Protein AF-A0A842R0Y6-F1 (afdb_monomer)

pLDDT: mean 79.97, std 13.47, range [32.25, 96.25]

Structure (mmCIF, N/CA/C/O backbone):
data_AF-A0A842R0Y6-F1
#
_entry.id   AF-A0A842R0Y6-F1
#
loop_
_atom_site.group_PDB
_atom_site.id
_atom_site.type_symbol
_atom_site.label_atom_id
_atom_site.label_alt_id
_atom_site.label_comp_id
_atom_site.label_asym_id
_atom_site.label_entity_id
_atom_site.label_seq_id
_atom_site.pdbx_PDB_ins_code
_atom_site.Cartn_x
_atom_site.Cartn_y
_atom_site.Cartn_z
_atom_site.occupancy
_atom_site.B_iso_or_equiv
_atom_site.auth_seq_id
_atom_site.auth_comp_id
_atom_site.auth_asym_id
_atom_site.auth_atom_id
_atom_site.pdbx_PDB_model_num
ATOM 1 N N . MET A 1 1 ? -27.632 -15.879 23.237 1.00 36.50 1 MET A N 1
ATOM 2 C CA . MET A 1 1 ? -26.514 -14.982 22.871 1.00 36.50 1 MET A CA 1
ATOM 3 C C . MET A 1 1 ? -26.097 -15.348 21.460 1.00 36.50 1 MET A C 1
ATOM 5 O O . MET A 1 1 ? -25.619 -16.455 21.274 1.00 36.50 1 MET A O 1
ATOM 9 N N . LYS A 1 2 ? -26.410 -14.515 20.459 1.00 32.25 2 LYS A N 1
ATOM 10 C CA . LYS A 1 2 ? -26.008 -14.770 19.069 1.00 32.25 2 LYS A CA 1
ATOM 11 C C . LYS A 1 2 ? -24.553 -14.351 18.922 1.00 32.25 2 LYS A C 1
ATOM 13 O O . LYS A 1 2 ? -24.254 -13.166 18.970 1.00 32.25 2 LYS A O 1
ATOM 18 N N . GLU A 1 3 ? -23.686 -15.336 18.777 1.00 37.00 3 GLU A N 1
ATOM 19 C CA . GLU A 1 3 ? -22.309 -15.166 18.342 1.00 37.00 3 GLU A CA 1
ATOM 20 C C . GLU A 1 3 ? -22.351 -14.801 16.849 1.00 37.00 3 GLU A C 1
ATOM 22 O O . GLU A 1 3 ? -22.400 -15.655 15.963 1.00 37.00 3 GLU A O 1
ATOM 27 N N . THR A 1 4 ? -22.481 -13.509 16.543 1.00 41.38 4 THR A N 1
ATOM 28 C CA . THR A 1 4 ? -22.219 -13.013 15.192 1.00 41.38 4 THR A CA 1
ATOM 29 C C . THR A 1 4 ? -20.723 -13.146 14.965 1.00 41.38 4 THR A C 1
ATOM 31 O O . THR A 1 4 ? -19.943 -12.326 15.426 1.00 41.38 4 THR A O 1
ATOM 34 N N . GLN A 1 5 ? -20.319 -14.221 14.284 1.00 43.19 5 GLN A N 1
ATOM 35 C CA . GLN A 1 5 ? -19.049 -14.255 13.567 1.00 43.19 5 GLN A CA 1
ATOM 36 C C . GLN A 1 5 ? -19.002 -13.022 12.660 1.00 43.19 5 GLN A C 1
ATOM 38 O O . GLN A 1 5 ? -19.628 -13.015 11.592 1.00 43.19 5 GLN A O 1
ATOM 43 N N . ASP A 1 6 ? -18.290 -11.985 13.090 1.00 52.53 6 ASP A N 1
ATOM 44 C CA . ASP A 1 6 ? -18.027 -10.801 12.284 1.00 52.53 6 ASP A CA 1
ATOM 45 C C . ASP A 1 6 ? -17.101 -11.204 11.141 1.00 52.53 6 ASP A C 1
ATOM 47 O O . ASP A 1 6 ? -15.875 -11.233 11.235 1.00 52.53 6 ASP A O 1
ATOM 51 N N . LYS A 1 7 ? -17.717 -11.616 10.034 1.00 57.31 7 LYS A N 1
ATOM 52 C CA . LYS A 1 7 ? -16.998 -11.889 8.799 1.00 57.31 7 LYS A CA 1
ATOM 53 C C . LYS A 1 7 ? -16.405 -10.580 8.301 1.00 57.31 7 LYS A C 1
ATOM 55 O O . LYS A 1 7 ? -17.146 -9.679 7.923 1.00 57.31 7 LYS A O 1
ATOM 60 N N . VAL A 1 8 ? -15.081 -10.555 8.169 1.00 63.25 8 VAL A N 1
ATOM 61 C CA . VAL A 1 8 ? -14.302 -9.494 7.503 1.00 63.25 8 VAL A CA 1
ATOM 62 C C . VAL A 1 8 ? -14.930 -9.076 6.161 1.00 63.25 8 VAL A C 1
ATOM 64 O O . VAL A 1 8 ? -14.945 -7.900 5.800 1.00 63.25 8 VAL A O 1
ATOM 67 N N . PHE A 1 9 ? -15.512 -10.038 5.436 1.00 69.50 9 PHE A N 1
ATOM 68 C CA . PHE A 1 9 ? -16.251 -9.811 4.198 1.00 69.50 9 PHE A CA 1
ATOM 69 C C . PHE A 1 9 ? -17.766 -9.794 4.425 1.00 69.50 9 PHE A C 1
ATOM 71 O O . PHE A 1 9 ? -18.446 -10.818 4.318 1.00 69.50 9 PHE A O 1
ATOM 78 N N . HIS A 1 10 ? -18.303 -8.601 4.662 1.00 76.88 10 HIS A N 1
ATOM 79 C CA . HIS A 1 10 ? -19.721 -8.288 4.498 1.00 76.88 10 HIS A CA 1
ATOM 80 C C . HIS A 1 10 ? -19.910 -7.209 3.424 1.00 76.88 10 HIS A C 1
ATOM 82 O O . HIS A 1 10 ? -18.960 -6.540 3.013 1.00 76.88 10 HIS A O 1
ATOM 88 N N . SER A 1 11 ? -21.147 -7.023 2.956 1.00 75.25 11 SER A N 1
ATOM 89 C CA . SER A 1 11 ? -21.471 -6.123 1.837 1.00 75.25 11 SER A CA 1
ATOM 90 C C . SER A 1 11 ? -20.919 -4.705 2.020 1.00 75.25 11 SER A C 1
ATOM 92 O O . SER A 1 11 ? -20.346 -4.152 1.085 1.00 75.25 11 SER A O 1
ATOM 94 N N . LYS A 1 12 ? -21.016 -4.144 3.233 1.00 81.50 12 LYS A N 1
ATOM 95 C CA . LYS A 1 12 ? -20.458 -2.818 3.543 1.00 81.50 12 LYS A CA 1
ATOM 96 C C . LYS A 1 12 ? -18.925 -2.749 3.423 1.00 81.50 12 LYS A C 1
ATOM 98 O O . LYS A 1 12 ? -18.438 -1.800 2.820 1.00 81.50 12 LYS A O 1
ATOM 103 N N . SER A 1 13 ? -18.172 -3.747 3.901 1.00 83.38 13 SER A N 1
ATOM 104 C CA . SER A 1 13 ? -16.706 -3.797 3.747 1.00 83.38 13 SER A CA 1
ATOM 105 C C . SER A 1 13 ? -16.294 -3.903 2.286 1.00 83.38 13 SER A C 1
ATOM 107 O O . SER A 1 13 ? -15.365 -3.228 1.855 1.00 83.38 13 SER A O 1
ATOM 109 N N . ILE A 1 14 ? -17.018 -4.703 1.498 1.00 82.81 14 ILE A N 1
ATOM 110 C CA . ILE A 1 14 ? -16.773 -4.826 0.055 1.00 82.81 14 ILE A CA 1
ATOM 111 C C . ILE A 1 14 ? -17.026 -3.484 -0.641 1.00 82.81 14 ILE A C 1
ATOM 113 O O . ILE A 1 14 ? -16.190 -3.031 -1.420 1.00 82.81 14 ILE A O 1
ATOM 117 N N . ALA A 1 15 ? -18.146 -2.824 -0.330 1.00 81.88 15 ALA A N 1
ATOM 118 C CA . ALA A 1 15 ? -18.460 -1.504 -0.867 1.00 81.88 15 ALA A CA 1
ATOM 119 C C . ALA A 1 15 ? -17.401 -0.465 -0.469 1.00 81.88 15 ALA A C 1
ATOM 121 O O . ALA A 1 15 ? -16.962 0.318 -1.308 1.00 81.88 15 ALA A O 1
ATOM 122 N N . PHE A 1 16 ? -16.943 -0.489 0.783 1.00 87.44 16 PHE A N 1
ATOM 123 C CA . PHE A 1 16 ? -15.890 0.393 1.275 1.00 87.44 16 PHE A CA 1
ATOM 124 C C . PHE A 1 16 ? -14.568 0.198 0.523 1.00 87.44 16 PHE A C 1
ATOM 126 O O . PHE A 1 16 ? -14.018 1.169 0.002 1.00 87.44 16 PHE A O 1
ATOM 133 N N . VAL A 1 17 ? -14.102 -1.049 0.384 1.00 89.81 17 VAL A N 1
ATOM 134 C CA . VAL A 1 17 ? -12.907 -1.387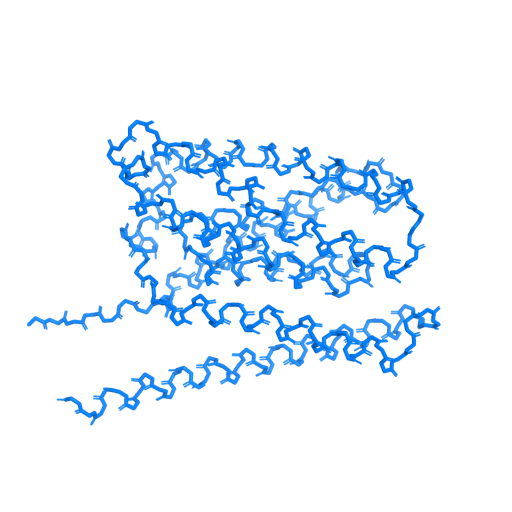 -0.408 1.00 89.81 17 VAL A CA 1
ATOM 135 C C . VAL A 1 17 ? -13.059 -0.900 -1.846 1.00 89.81 17 VAL A C 1
ATOM 137 O O . VAL A 1 17 ? -12.148 -0.262 -2.364 1.00 89.81 17 VAL A O 1
ATOM 140 N N . ALA A 1 18 ? -14.204 -1.155 -2.485 1.00 82.94 18 ALA A N 1
ATOM 141 C CA . ALA A 1 18 ? -14.447 -0.751 -3.867 1.00 82.94 18 ALA A CA 1
ATOM 142 C C . ALA A 1 18 ? -14.410 0.776 -4.042 1.00 82.94 18 ALA A C 1
ATOM 144 O O . ALA A 1 18 ? -13.749 1.270 -4.954 1.00 82.94 18 ALA A O 1
ATOM 145 N N . MET A 1 19 ? -15.064 1.530 -3.150 1.00 89.50 19 MET A N 1
ATOM 146 C CA . MET A 1 19 ? -15.054 2.996 -3.179 1.00 89.50 19 MET A CA 1
ATOM 147 C C . MET A 1 19 ? -13.643 3.554 -2.984 1.00 89.50 19 MET A C 1
ATOM 149 O O . MET A 1 19 ? -13.202 4.402 -3.757 1.00 89.50 19 MET A O 1
ATOM 153 N N . MET A 1 20 ? -12.910 3.067 -1.983 1.00 93.44 20 MET A N 1
ATOM 154 C CA . MET A 1 20 ? -11.559 3.558 -1.703 1.00 93.44 20 MET A CA 1
ATOM 155 C C . MET A 1 20 ? -10.556 3.147 -2.783 1.00 93.44 20 MET A C 1
ATOM 157 O O . MET A 1 20 ? -9.684 3.937 -3.143 1.00 93.44 20 MET A O 1
ATOM 161 N N . ALA A 1 21 ? -10.699 1.952 -3.360 1.00 89.19 21 ALA A N 1
ATOM 162 C CA . ALA A 1 21 ? -9.903 1.537 -4.507 1.00 89.19 21 ALA A CA 1
ATOM 163 C C . ALA A 1 21 ? -10.190 2.416 -5.732 1.00 89.19 21 ALA A C 1
ATOM 165 O O . ALA A 1 21 ? -9.253 2.847 -6.397 1.00 89.19 21 ALA A O 1
ATOM 166 N N . ALA A 1 22 ? -11.456 2.762 -5.995 1.00 84.00 22 ALA A N 1
ATOM 167 C CA . ALA A 1 22 ? -11.818 3.694 -7.063 1.00 84.00 22 ALA A CA 1
ATOM 168 C C . ALA A 1 22 ? -11.209 5.090 -6.847 1.00 84.00 22 ALA A C 1
ATOM 170 O O . ALA A 1 22 ? -10.721 5.697 -7.803 1.00 84.00 22 ALA A O 1
ATOM 171 N N . VAL A 1 23 ? -11.166 5.581 -5.603 1.00 90.62 23 VAL A N 1
ATOM 172 C CA . VAL A 1 23 ? -10.461 6.827 -5.248 1.00 90.62 23 VAL A CA 1
ATOM 173 C C . VAL A 1 23 ? -8.963 6.706 -5.532 1.00 90.62 23 VAL A C 1
ATOM 175 O O . VAL A 1 23 ? -8.409 7.570 -6.208 1.00 90.6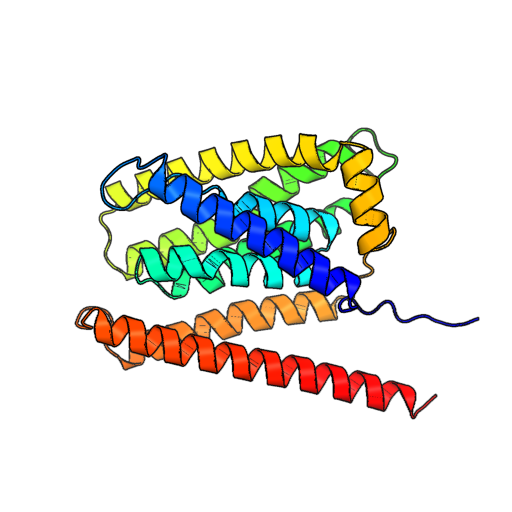2 23 VAL A O 1
ATOM 178 N N . GLY A 1 24 ? -8.310 5.629 -5.085 1.00 90.06 24 GLY A N 1
ATOM 179 C CA . GLY A 1 24 ? -6.882 5.396 -5.337 1.00 90.06 24 GLY A CA 1
ATOM 180 C C . GLY A 1 24 ? -6.550 5.306 -6.830 1.00 90.06 24 GLY A C 1
ATOM 181 O O . GLY A 1 24 ? -5.593 5.924 -7.291 1.00 90.06 24 GLY A O 1
ATOM 182 N N . LEU A 1 25 ? -7.382 4.613 -7.609 1.00 88.38 25 LEU A N 1
ATOM 183 C CA . LEU A 1 25 ? -7.252 4.536 -9.065 1.00 88.38 25 LEU A CA 1
ATOM 184 C C . LEU A 1 25 ? -7.433 5.909 -9.726 1.00 88.38 25 LEU A C 1
ATOM 186 O O . LEU A 1 25 ? -6.624 6.296 -10.565 1.00 88.38 25 LEU A O 1
ATOM 190 N N . SER A 1 26 ? -8.451 6.670 -9.321 1.00 86.25 26 SER A N 1
ATOM 191 C CA . SER A 1 26 ? -8.714 8.013 -9.858 1.00 86.25 26 SER A CA 1
ATOM 192 C C . SER A 1 26 ? -7.561 8.970 -9.564 1.00 86.25 26 SER A C 1
ATOM 194 O O . SER A 1 26 ? -7.128 9.708 -10.447 1.00 86.25 26 SER A O 1
ATOM 196 N N . LEU A 1 27 ? -7.018 8.916 -8.345 1.00 87.69 27 LEU A N 1
ATOM 197 C CA . LEU A 1 27 ? -5.843 9.688 -7.954 1.00 87.69 27 LEU A CA 1
ATOM 198 C C . LEU A 1 27 ? -4.594 9.262 -8.723 1.00 87.69 27 LEU A C 1
ATOM 200 O O . LEU A 1 27 ? -3.821 10.133 -9.100 1.00 87.69 27 LEU A O 1
ATOM 204 N N . SER A 1 28 ? -4.426 7.967 -9.008 1.00 86.31 28 SER A N 1
ATOM 205 C CA . SER A 1 28 ? -3.334 7.467 -9.852 1.00 86.31 28 SER A CA 1
ATOM 206 C C . SER A 1 28 ? -3.418 8.001 -11.282 1.00 86.31 28 SER A C 1
ATOM 208 O O . SER A 1 28 ? -2.401 8.389 -11.848 1.00 86.31 28 SER A O 1
ATOM 210 N N . LEU A 1 29 ? -4.614 8.029 -11.885 1.00 83.94 29 LEU A N 1
ATOM 211 C CA . LEU A 1 29 ? -4.799 8.600 -13.226 1.00 83.94 29 LEU A CA 1
ATOM 212 C C . LEU A 1 29 ? -4.524 10.097 -13.220 1.00 83.94 29 LEU A C 1
ATOM 214 O O . LEU A 1 29 ? -3.785 10.599 -14.065 1.00 83.94 29 LEU A O 1
ATOM 218 N N . PHE A 1 30 ? -5.108 10.800 -12.252 1.00 82.38 30 PHE A N 1
ATOM 219 C CA . PHE A 1 30 ? -4.941 12.237 -12.116 1.00 82.38 30 PHE A CA 1
ATOM 220 C C . PHE A 1 30 ? -3.470 12.608 -11.920 1.00 82.38 30 PHE A C 1
ATOM 222 O O . PHE A 1 30 ? -2.948 13.458 -12.636 1.00 82.38 30 PHE A O 1
ATOM 229 N N . SER A 1 31 ? -2.767 11.933 -11.010 1.00 83.81 31 SER A N 1
ATOM 230 C CA . SER A 1 31 ? -1.367 12.232 -10.720 1.00 83.81 31 SER A CA 1
ATOM 231 C C . SER A 1 31 ? -0.454 11.938 -11.910 1.00 83.81 31 SER A C 1
ATOM 233 O O . SER A 1 31 ? 0.451 12.726 -12.189 1.00 83.81 31 SER A O 1
ATOM 235 N N . THR A 1 32 ? -0.737 10.871 -12.666 1.00 80.25 32 THR A N 1
ATOM 236 C CA . THR A 1 32 ? -0.032 10.551 -13.914 1.00 80.25 32 THR A CA 1
ATOM 237 C C . THR A 1 32 ? -0.197 11.629 -14.980 1.00 80.25 32 THR A C 1
ATOM 239 O O . THR A 1 32 ? 0.780 11.964 -15.648 1.00 80.25 32 THR A O 1
ATOM 242 N N . VAL A 1 33 ? -1.395 12.194 -15.137 1.00 80.38 33 VAL A N 1
ATOM 243 C CA . VAL A 1 33 ? -1.660 13.223 -16.157 1.00 80.38 33 VAL A CA 1
ATOM 244 C C . VAL A 1 33 ? -1.148 14.599 -15.728 1.00 80.38 33 VAL A C 1
ATOM 246 O O . VAL A 1 33 ? -0.621 15.345 -16.550 1.00 80.38 33 VAL A O 1
ATOM 249 N N . THR A 1 34 ? -1.305 14.958 -14.455 1.00 81.00 34 THR A N 1
ATOM 250 C CA . THR A 1 34 ? -1.091 16.333 -13.979 1.00 81.00 34 THR A CA 1
ATOM 251 C C . THR A 1 34 ? 0.327 16.591 -13.474 1.00 81.00 34 THR A C 1
ATOM 253 O O . THR A 1 34 ? 0.813 17.713 -13.604 1.00 81.00 34 THR A O 1
ATOM 256 N N . PHE A 1 35 ? 1.011 15.581 -12.928 1.00 80.25 35 PHE A N 1
ATOM 257 C CA . PHE A 1 35 ? 2.325 15.751 -12.297 1.00 80.25 35 PHE A CA 1
ATOM 258 C C . PHE A 1 35 ? 3.380 14.764 -12.834 1.00 80.25 35 PHE A C 1
ATOM 260 O O . PHE A 1 35 ? 3.898 13.930 -12.078 1.00 80.25 35 PHE A O 1
ATOM 267 N N . PRO A 1 36 ? 3.732 14.834 -14.133 1.00 77.88 36 PRO A N 1
ATOM 268 C CA . PRO A 1 36 ? 4.878 14.104 -14.658 1.00 77.88 36 PRO A CA 1
ATOM 269 C C . PRO A 1 36 ? 6.181 14.720 -14.122 1.00 77.88 36 PRO A C 1
ATOM 271 O O . PRO A 1 36 ? 6.407 15.921 -14.241 1.00 77.88 36 PRO A O 1
ATOM 274 N N . ILE A 1 37 ? 7.050 13.896 -13.534 1.00 70.25 37 ILE A N 1
ATOM 275 C CA . ILE A 1 37 ? 8.342 14.325 -12.966 1.00 70.25 37 ILE A CA 1
ATOM 276 C C . ILE A 1 37 ? 9.504 14.013 -13.931 1.00 70.25 37 ILE A C 1
ATOM 278 O O . ILE A 1 37 ? 10.590 14.574 -13.809 1.00 70.25 37 ILE A O 1
ATOM 282 N N . GLY A 1 38 ? 9.292 13.152 -14.930 1.00 65.19 38 GLY A N 1
ATOM 283 C CA . GLY A 1 38 ? 10.298 12.804 -15.936 1.00 65.19 38 GLY A CA 1
ATOM 284 C C . GLY A 1 38 ? 9.945 11.529 -16.699 1.00 65.19 38 GLY A C 1
ATOM 285 O O . GLY A 1 38 ? 8.819 11.050 -16.598 1.00 65.19 38 GLY A O 1
ATOM 286 N N . ALA A 1 39 ? 10.907 10.995 -17.463 1.00 58.47 39 ALA A N 1
ATOM 287 C CA . ALA A 1 39 ? 10.783 9.850 -18.376 1.00 58.47 39 ALA A CA 1
ATOM 288 C C . ALA A 1 39 ? 10.059 8.629 -17.766 1.00 58.47 39 ALA A C 1
ATOM 290 O O . ALA A 1 39 ? 10.688 7.724 -17.225 1.00 58.47 39 ALA A O 1
ATOM 291 N N . GLY A 1 40 ? 8.726 8.609 -17.859 1.00 64.44 40 GLY A N 1
ATOM 292 C CA . GLY A 1 40 ? 7.898 7.545 -17.297 1.00 64.44 40 GLY A CA 1
ATOM 293 C C . GLY A 1 40 ? 7.856 7.521 -15.766 1.00 64.44 40 GLY A C 1
ATOM 294 O O . GLY A 1 40 ? 7.715 6.451 -15.195 1.00 64.44 40 GLY A O 1
ATOM 295 N N . VAL A 1 41 ? 7.990 8.662 -15.083 1.00 68.00 41 VAL A N 1
ATOM 296 C CA . VAL A 1 41 ? 7.823 8.744 -13.622 1.00 68.00 41 VAL A CA 1
ATOM 297 C C . VAL A 1 41 ? 6.859 9.879 -13.292 1.00 68.00 41 VAL A C 1
ATOM 299 O O . VAL A 1 41 ? 7.134 11.044 -13.580 1.00 68.00 41 VAL A O 1
ATOM 302 N N . SER A 1 42 ? 5.729 9.544 -12.673 1.00 77.81 42 SER A N 1
ATOM 303 C CA . SER A 1 42 ? 4.709 10.491 -12.209 1.00 77.81 42 SER A CA 1
ATOM 304 C C . SER A 1 42 ? 4.512 10.398 -10.706 1.00 77.81 42 SER A C 1
ATOM 306 O O . SER A 1 42 ? 4.828 9.365 -10.108 1.00 77.81 42 SER A O 1
ATOM 308 N N . VAL A 1 43 ? 3.994 11.467 -10.091 1.00 81.62 43 VAL A N 1
ATOM 309 C CA . VAL A 1 43 ? 3.611 11.430 -8.672 1.00 81.62 43 VAL A CA 1
ATOM 310 C C . VAL A 1 43 ? 2.666 10.248 -8.431 1.00 81.62 43 VAL A C 1
ATOM 312 O O . VAL A 1 43 ? 1.740 10.048 -9.213 1.00 81.62 43 VAL A O 1
ATOM 315 N N . ASP A 1 44 ? 2.881 9.460 -7.379 1.00 82.38 44 ASP A N 1
ATOM 316 C CA . ASP A 1 44 ? 2.030 8.313 -7.045 1.00 82.38 44 ASP A CA 1
ATOM 317 C C . ASP A 1 44 ? 1.129 8.618 -5.841 1.00 82.38 44 ASP A C 1
ATOM 319 O O . ASP A 1 44 ? 1.497 8.426 -4.684 1.00 82.38 44 ASP A O 1
ATOM 323 N N . LEU A 1 45 ? -0.088 9.091 -6.126 1.00 86.44 45 LEU A N 1
ATOM 324 C CA . LEU A 1 45 ? -1.119 9.341 -5.111 1.00 86.44 45 LEU A CA 1
ATOM 325 C C . LEU A 1 45 ? -2.028 8.128 -4.867 1.00 86.44 45 LEU A C 1
ATOM 327 O O . LEU A 1 45 ? -2.972 8.203 -4.078 1.00 86.44 45 LEU A O 1
ATOM 331 N N . SER A 1 46 ? -1.763 7.002 -5.532 1.00 88.19 46 SER A N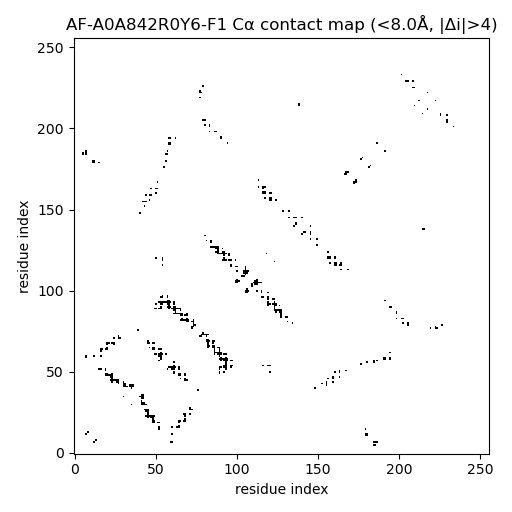 1
ATOM 332 C CA . SER A 1 46 ? -2.633 5.823 -5.503 1.00 88.19 46 SER A CA 1
ATOM 333 C C . SER A 1 46 ? -2.745 5.211 -4.100 1.00 88.19 46 SER A C 1
ATOM 335 O O . SER A 1 46 ? -3.789 4.678 -3.716 1.00 88.19 46 SER A O 1
ATOM 337 N N . HIS A 1 47 ? -1.702 5.383 -3.280 1.00 91.88 47 HIS A N 1
ATOM 338 C CA . HIS A 1 47 ? -1.634 4.877 -1.911 1.00 91.88 47 HIS A CA 1
ATOM 339 C C . HIS A 1 47 ? -2.627 5.532 -0.941 1.00 91.88 47 HIS A C 1
ATOM 341 O O . HIS A 1 47 ? -2.884 4.964 0.114 1.00 91.88 47 HIS A O 1
ATOM 347 N N . VAL A 1 48 ? -3.272 6.649 -1.291 1.00 92.44 48 VAL A N 1
ATOM 348 C CA . VAL A 1 48 ? -4.309 7.265 -0.440 1.00 92.44 48 VAL A CA 1
ATOM 349 C C . VAL A 1 48 ? -5.451 6.285 -0.143 1.00 92.44 48 VAL A C 1
ATOM 351 O O . VAL A 1 48 ? -5.773 6.044 1.020 1.00 92.44 48 VAL A O 1
ATOM 354 N N . GLY A 1 49 ? -6.024 5.661 -1.178 1.00 90.94 49 GLY A N 1
ATOM 355 C CA . GLY A 1 49 ? -7.110 4.687 -1.012 1.00 90.94 49 GLY A CA 1
ATOM 356 C C . GLY A 1 49 ? -6.659 3.439 -0.250 1.00 90.94 49 GLY A C 1
ATOM 357 O O . GLY A 1 49 ? -7.349 2.978 0.659 1.00 90.94 49 GLY A O 1
ATOM 358 N N . THR A 1 50 ? -5.456 2.946 -0.565 1.00 94.50 50 THR A N 1
ATOM 359 C CA . THR A 1 50 ? -4.798 1.849 0.162 1.00 94.50 50 THR A CA 1
ATOM 360 C C . THR A 1 50 ? -4.705 2.143 1.654 1.00 94.50 50 THR A C 1
ATOM 362 O O . THR A 1 50 ? -5.100 1.309 2.463 1.00 94.50 50 THR A O 1
ATOM 365 N N . TYR A 1 51 ? -4.191 3.315 2.030 1.00 94.88 51 TYR A N 1
ATOM 366 C CA . TYR A 1 51 ? -3.903 3.643 3.423 1.00 94.88 51 TYR A CA 1
ATOM 367 C C . TYR A 1 51 ? -5.183 3.794 4.231 1.00 94.88 51 TYR A C 1
ATOM 369 O O . TYR A 1 51 ? -5.244 3.270 5.338 1.00 94.88 51 TYR A O 1
ATOM 377 N N . ILE A 1 52 ? -6.218 4.434 3.677 1.00 92.94 52 ILE A N 1
ATOM 378 C CA . ILE A 1 52 ? -7.521 4.537 4.349 1.00 92.94 52 ILE A CA 1
ATOM 379 C C . ILE A 1 52 ? -8.037 3.139 4.687 1.00 92.94 52 ILE A C 1
ATOM 381 O O . ILE A 1 52 ? -8.374 2.875 5.839 1.00 92.94 52 ILE A O 1
ATOM 385 N N . VAL A 1 53 ? -8.046 2.225 3.714 1.00 93.19 53 VAL A N 1
ATOM 386 C CA . VAL A 1 53 ? -8.567 0.871 3.926 1.00 93.19 53 VAL A CA 1
ATOM 387 C C . VAL A 1 53 ? -7.671 0.054 4.848 1.00 93.19 53 VAL A C 1
ATOM 389 O O . VAL A 1 53 ? -8.177 -0.614 5.740 1.00 93.19 53 VAL A O 1
ATOM 392 N N . ALA A 1 54 ? -6.355 0.101 4.671 1.00 94.19 54 ALA A N 1
ATOM 393 C CA . ALA A 1 54 ? -5.427 -0.686 5.472 1.00 94.19 54 ALA A CA 1
ATOM 394 C C . ALA A 1 54 ? -5.424 -0.239 6.942 1.00 94.19 54 ALA A C 1
ATOM 396 O O . ALA A 1 54 ? -5.519 -1.078 7.833 1.00 94.19 54 ALA A O 1
ATOM 397 N N . LEU A 1 55 ? -5.374 1.072 7.205 1.00 93.06 55 LEU A N 1
ATOM 398 C CA . LEU A 1 55 ? -5.317 1.632 8.562 1.00 93.06 55 LEU A CA 1
ATOM 399 C C . LEU A 1 55 ? -6.624 1.457 9.349 1.00 93.06 55 LEU A C 1
ATOM 401 O O . LEU A 1 55 ? -6.591 1.500 10.577 1.00 93.06 55 LEU A O 1
ATOM 405 N N . THR A 1 56 ? -7.760 1.291 8.664 1.00 89.62 56 THR A N 1
ATOM 406 C CA . THR A 1 56 ? -9.084 1.192 9.309 1.00 89.62 56 THR A CA 1
ATOM 407 C C . THR A 1 56 ? -9.701 -0.201 9.234 1.00 89.62 56 THR A C 1
ATOM 409 O O . THR A 1 56 ? -10.360 -0.634 10.173 1.00 89.62 56 THR A O 1
ATOM 412 N N . GLY A 1 57 ? -9.463 -0.919 8.140 1.00 86.00 57 GLY A N 1
ATOM 413 C CA . GLY A 1 57 ? -10.013 -2.240 7.849 1.00 86.00 57 GLY A CA 1
ATOM 414 C C . GLY A 1 57 ? -9.026 -3.399 8.013 1.00 86.00 57 GLY A C 1
ATOM 415 O O . GLY A 1 57 ? -9.411 -4.559 7.864 1.00 86.00 57 GLY A O 1
ATOM 416 N N . GLY A 1 58 ? -7.755 -3.107 8.303 1.00 89.31 58 GLY A N 1
ATOM 417 C CA . GLY A 1 58 ? -6.711 -4.103 8.526 1.00 89.31 58 GLY A CA 1
ATOM 418 C C . GLY A 1 58 ? -6.146 -4.739 7.242 1.00 89.31 58 GLY A C 1
ATOM 419 O O . GLY A 1 58 ? -6.477 -4.335 6.125 1.00 89.31 58 GLY A O 1
ATOM 420 N N . PRO A 1 59 ? -5.256 -5.741 7.372 1.00 89.94 59 PRO A N 1
ATOM 421 C CA . PRO A 1 59 ? -4.469 -6.308 6.272 1.00 89.94 59 PRO A CA 1
ATOM 422 C C . PRO A 1 59 ? -5.276 -6.963 5.156 1.00 89.94 59 PRO A C 1
ATOM 424 O O . PRO A 1 59 ? -4.844 -6.892 4.014 1.00 89.94 59 PRO A O 1
ATOM 427 N N . ILE A 1 60 ? -6.409 -7.615 5.443 1.00 87.81 60 ILE A N 1
ATOM 428 C CA . ILE A 1 60 ? -7.205 -8.282 4.397 1.00 87.81 60 ILE A CA 1
ATOM 429 C C . ILE A 1 60 ? -7.869 -7.252 3.490 1.00 87.81 60 ILE A C 1
ATOM 431 O O . ILE A 1 60 ? -7.762 -7.332 2.269 1.00 87.81 60 ILE A O 1
ATOM 435 N N . LEU A 1 61 ? -8.541 -6.262 4.079 1.00 89.25 61 LEU A N 1
ATOM 436 C CA . LEU A 1 61 ? -9.170 -5.206 3.294 1.00 89.25 61 LEU A CA 1
ATOM 437 C C . LEU A 1 61 ? -8.093 -4.357 2.601 1.00 89.25 61 LEU A C 1
ATOM 439 O O . LEU A 1 61 ? -8.249 -4.020 1.427 1.00 89.25 61 LEU A O 1
ATOM 443 N N . GLY A 1 62 ? -6.969 -4.104 3.283 1.00 92.06 62 GLY A N 1
ATOM 444 C CA . GLY A 1 62 ? -5.782 -3.467 2.713 1.00 92.06 62 GLY A CA 1
ATOM 445 C C . GLY A 1 62 ? -5.234 -4.222 1.500 1.00 92.06 62 GLY A C 1
ATOM 446 O O . GLY A 1 62 ? -5.031 -3.615 0.454 1.00 92.06 62 GLY A O 1
ATOM 447 N N . LEU A 1 63 ? -5.082 -5.548 1.587 1.00 91.62 63 LEU A N 1
ATOM 448 C CA . LEU A 1 63 ? -4.678 -6.409 0.473 1.00 91.62 63 LEU A CA 1
ATOM 449 C C . LEU A 1 63 ? -5.587 -6.209 -0.739 1.00 91.62 63 LEU A C 1
ATOM 451 O O . LEU A 1 63 ? -5.099 -5.992 -1.850 1.00 91.62 63 LEU A O 1
ATOM 455 N N . CYS A 1 64 ? -6.902 -6.292 -0.530 1.00 88.88 64 CYS A N 1
ATOM 456 C CA . CYS A 1 64 ? -7.882 -6.158 -1.601 1.00 88.88 64 CYS A CA 1
ATOM 457 C C . CYS A 1 64 ? -7.802 -4.775 -2.255 1.00 88.88 64 CYS A C 1
ATOM 459 O O . CYS A 1 64 ? -7.679 -4.685 -3.476 1.00 88.88 64 CYS A O 1
ATOM 461 N N . ALA A 1 65 ? -7.820 -3.707 -1.453 1.00 92.25 65 ALA A N 1
ATOM 462 C CA . ALA A 1 65 ? -7.749 -2.341 -1.960 1.00 92.25 65 ALA A CA 1
ATOM 463 C C . ALA A 1 65 ? -6.449 -2.095 -2.734 1.00 92.25 65 ALA A C 1
ATOM 465 O O . ALA A 1 65 ? -6.492 -1.645 -3.876 1.00 92.25 65 ALA A O 1
ATOM 466 N N . SER A 1 66 ? -5.300 -2.455 -2.163 1.00 93.38 66 SER A N 1
ATOM 467 C CA . SER A 1 66 ? -3.998 -2.223 -2.791 1.00 93.38 66 SER A CA 1
ATOM 468 C C . SER A 1 66 ? -3.772 -3.039 -4.051 1.00 93.38 66 SER A C 1
ATOM 470 O O . SER A 1 66 ? -3.159 -2.538 -4.991 1.00 93.38 66 SER A O 1
ATOM 472 N N . SER A 1 67 ? -4.292 -4.267 -4.102 1.00 90.38 67 SER A N 1
ATOM 473 C CA . SER A 1 67 ? -4.214 -5.091 -5.310 1.00 90.38 67 SER A CA 1
ATOM 474 C C . SER A 1 67 ? -4.997 -4.456 -6.459 1.00 90.38 67 SER A C 1
ATOM 476 O O . SER A 1 67 ? -4.505 -4.402 -7.582 1.00 90.38 67 SER A O 1
ATOM 478 N N . ILE A 1 68 ? -6.191 -3.918 -6.179 1.00 88.56 68 ILE A N 1
ATOM 479 C CA . ILE A 1 68 ? -6.999 -3.216 -7.185 1.00 88.56 68 ILE A CA 1
ATOM 480 C C . ILE A 1 68 ? -6.293 -1.931 -7.621 1.00 88.56 68 ILE A C 1
ATOM 482 O O . ILE A 1 68 ? -6.135 -1.685 -8.812 1.00 88.56 68 ILE A O 1
ATOM 486 N N . VAL A 1 69 ? -5.819 -1.132 -6.665 1.00 90.50 69 VAL A N 1
ATOM 487 C CA . VAL A 1 69 ? -5.120 0.133 -6.926 1.00 90.50 69 VAL A CA 1
ATOM 488 C C . VAL A 1 69 ? -3.842 -0.076 -7.749 1.00 90.50 69 VAL A C 1
ATOM 490 O O . VAL A 1 69 ? -3.501 0.764 -8.579 1.00 90.50 69 VAL A O 1
ATOM 493 N N . GLY A 1 70 ? -3.157 -1.210 -7.580 1.00 88.38 70 GLY A N 1
ATOM 494 C CA . GLY A 1 70 ? -1.954 -1.546 -8.339 1.00 88.38 70 GLY A CA 1
ATOM 495 C C . GLY A 1 70 ? -2.173 -1.832 -9.826 1.00 88.38 70 GLY A C 1
ATOM 496 O O . GLY A 1 70 ? -1.196 -1.887 -10.571 1.00 88.38 70 GLY A O 1
ATOM 497 N N . ILE A 1 71 ? -3.421 -1.972 -10.284 1.00 86.12 71 ILE A N 1
ATOM 498 C CA . ILE A 1 71 ? -3.737 -2.315 -11.677 1.00 8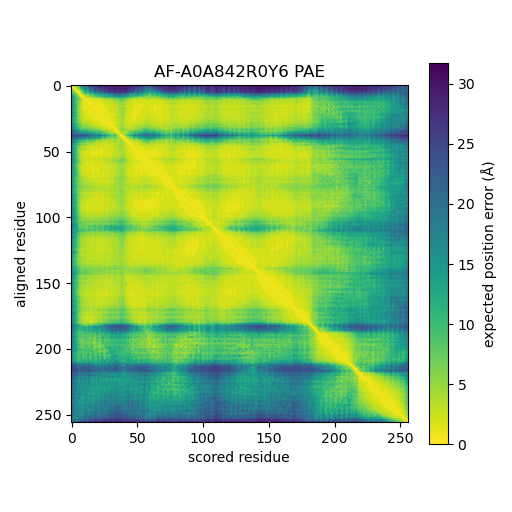6.12 71 ILE A CA 1
ATOM 499 C C . ILE A 1 71 ? -3.250 -1.231 -12.646 1.00 86.12 71 ILE A C 1
ATOM 501 O O . ILE A 1 71 ? -2.529 -1.540 -13.592 1.00 86.12 71 ILE A O 1
ATOM 505 N N . ILE A 1 72 ? -3.591 0.040 -12.413 1.00 83.62 72 ILE A N 1
ATOM 506 C CA . ILE A 1 72 ? -3.191 1.150 -13.300 1.00 83.62 72 ILE A CA 1
ATOM 507 C C . ILE A 1 72 ? -1.673 1.255 -13.468 1.00 83.62 72 ILE A C 1
ATOM 509 O O . ILE A 1 72 ? -1.221 1.231 -14.613 1.00 83.62 72 ILE A O 1
ATOM 513 N N . PRO A 1 73 ? -0.866 1.347 -12.395 1.00 83.44 73 PRO A N 1
ATOM 514 C CA . PRO A 1 73 ? 0.580 1.449 -12.549 1.00 83.44 73 PRO A CA 1
ATOM 515 C C . PRO A 1 73 ? 1.171 0.200 -13.210 1.00 83.44 73 PRO A C 1
ATOM 517 O O . PRO A 1 73 ? 2.086 0.321 -14.021 1.00 83.44 73 PRO A O 1
ATOM 520 N N . ALA A 1 74 ? 0.621 -0.991 -12.950 1.00 85.12 74 ALA A N 1
ATOM 521 C CA . ALA A 1 74 ? 1.067 -2.207 -13.623 1.00 85.12 74 ALA A CA 1
ATOM 522 C C . ALA A 1 74 ? 0.843 -2.164 -15.142 1.00 85.12 74 ALA A C 1
ATOM 524 O O . ALA A 1 74 ? 1.723 -2.577 -15.897 1.00 85.12 74 ALA A O 1
ATOM 525 N N . PHE A 1 75 ? -0.280 -1.606 -15.599 1.00 81.75 75 PHE A N 1
ATOM 526 C CA . PHE A 1 75 ? -0.524 -1.362 -17.022 1.00 81.75 75 PHE A CA 1
ATOM 527 C C . PHE A 1 75 ? 0.359 -0.245 -17.583 1.00 81.75 75 PHE A C 1
ATOM 529 O O . PHE A 1 75 ? 0.984 -0.424 -18.625 1.00 81.75 75 PHE A O 1
ATOM 536 N N . GLN A 1 76 ? 0.441 0.890 -16.888 1.00 78.81 76 GLN A N 1
ATOM 537 C CA . GLN A 1 76 ? 1.189 2.068 -17.330 1.00 78.81 76 GLN A CA 1
ATOM 538 C C . GLN A 1 76 ? 2.672 1.758 -17.550 1.00 78.81 76 GLN A C 1
ATOM 540 O O . GLN A 1 76 ? 3.259 2.202 -18.533 1.00 78.81 76 GLN A O 1
ATOM 545 N N . TYR A 1 77 ? 3.267 0.973 -16.653 1.00 79.31 77 TYR A N 1
ATOM 546 C CA . TYR A 1 77 ? 4.680 0.601 -16.713 1.00 79.31 77 TYR A CA 1
ATOM 547 C C . TYR A 1 77 ? 4.916 -0.773 -17.341 1.00 79.31 77 TYR A C 1
ATOM 549 O O . TYR A 1 77 ? 6.049 -1.244 -17.351 1.00 79.31 77 TYR A O 1
ATOM 557 N N . THR A 1 78 ? 3.862 -1.423 -17.856 1.00 81.31 78 THR A N 1
ATOM 558 C CA . THR A 1 78 ? 3.914 -2.793 -18.402 1.00 81.31 78 THR A CA 1
ATOM 559 C C . THR A 1 78 ? 4.632 -3.758 -17.446 1.00 81.31 78 THR A C 1
ATOM 561 O O . THR A 1 78 ? 5.391 -4.636 -17.847 1.00 81.31 78 THR A O 1
ATOM 564 N N . ASN A 1 79 ? 4.421 -3.562 -16.144 1.00 82.94 79 ASN A N 1
ATOM 565 C CA . ASN A 1 79 ? 5.092 -4.308 -15.095 1.00 82.94 79 ASN A CA 1
ATOM 566 C C . ASN A 1 79 ? 4.047 -4.943 -14.168 1.00 82.94 79 ASN A C 1
ATOM 568 O O . ASN A 1 79 ? 3.604 -4.310 -13.203 1.00 82.94 79 ASN A O 1
ATOM 572 N N . PRO A 1 80 ? 3.655 -6.203 -14.431 1.00 82.00 80 PRO A N 1
ATOM 573 C CA . PRO A 1 80 ? 2.609 -6.879 -13.674 1.00 82.00 80 PRO A CA 1
ATOM 574 C C . PRO A 1 80 ? 2.995 -7.048 -12.189 1.00 82.00 80 PRO A C 1
ATOM 576 O O . PRO A 1 80 ? 2.117 -7.096 -11.328 1.00 82.00 80 PRO A O 1
ATOM 579 N N . MET A 1 81 ? 4.298 -7.076 -11.861 1.00 84.25 81 MET A N 1
ATOM 580 C CA . MET A 1 81 ? 4.809 -7.218 -10.488 1.00 84.25 81 MET A CA 1
ATOM 581 C C . MET A 1 81 ? 4.439 -6.044 -9.579 1.00 84.25 81 MET A C 1
ATOM 583 O O . MET A 1 81 ? 4.480 -6.176 -8.358 1.00 84.25 81 MET A O 1
ATOM 587 N N . LEU A 1 82 ? 4.026 -4.904 -10.134 1.00 87.25 82 LEU A N 1
ATOM 588 C CA . LEU A 1 82 ? 3.597 -3.765 -9.324 1.00 87.25 82 LEU A CA 1
ATOM 589 C C . LEU A 1 82 ? 2.314 -4.046 -8.532 1.00 87.25 82 LEU A C 1
ATOM 591 O O . LEU A 1 82 ? 2.118 -3.434 -7.484 1.00 87.25 82 LEU A O 1
ATOM 595 N N . ILE A 1 83 ? 1.474 -4.993 -8.971 1.00 89.38 83 ILE A N 1
ATOM 596 C CA . ILE A 1 83 ? 0.273 -5.384 -8.222 1.00 89.38 83 ILE A CA 1
ATOM 597 C C . ILE A 1 83 ? 0.642 -6.088 -6.911 1.00 89.38 83 ILE A C 1
ATOM 599 O O . ILE A 1 83 ? 0.270 -5.570 -5.856 1.00 89.38 83 ILE A O 1
ATOM 603 N N . PRO A 1 84 ? 1.391 -7.212 -6.916 1.00 89.06 84 PRO A N 1
ATOM 604 C CA . PRO A 1 84 ? 1.815 -7.831 -5.667 1.00 89.06 84 PRO A CA 1
ATOM 605 C C . PRO A 1 84 ? 2.718 -6.913 -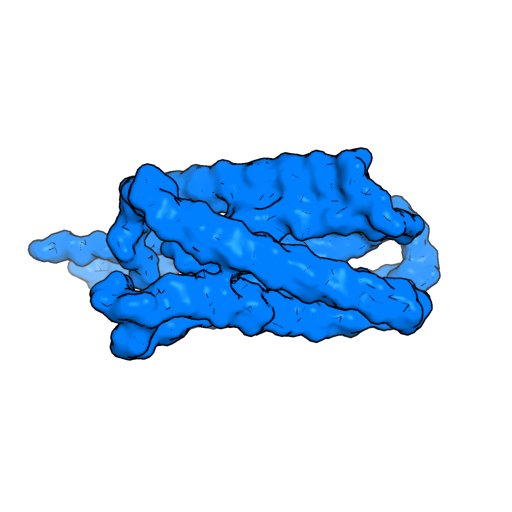4.835 1.00 89.06 84 PRO A C 1
ATOM 607 O O . PRO A 1 84 ? 2.605 -6.920 -3.613 1.00 89.06 84 PRO A O 1
ATOM 610 N N . GLY A 1 85 ? 3.541 -6.067 -5.469 1.00 90.88 85 GLY A N 1
ATOM 611 C CA . GLY A 1 85 ? 4.327 -5.050 -4.765 1.00 90.88 85 GLY A CA 1
ATOM 612 C C . GLY A 1 85 ? 3.453 -4.099 -3.944 1.00 90.88 85 GLY A C 1
ATOM 613 O O . GLY A 1 85 ? 3.654 -3.967 -2.740 1.00 90.88 85 GLY A O 1
ATOM 614 N N . LYS A 1 86 ? 2.418 -3.507 -4.551 1.00 91.69 86 LYS A N 1
ATOM 615 C CA . LYS A 1 86 ? 1.478 -2.624 -3.838 1.00 91.69 86 LYS A CA 1
ATOM 616 C C . LYS A 1 86 ? 0.635 -3.362 -2.807 1.00 91.69 86 LYS A C 1
ATOM 618 O O . LYS A 1 86 ? 0.368 -2.836 -1.726 1.00 91.69 86 LYS A O 1
ATOM 623 N N . ALA A 1 87 ? 0.251 -4.600 -3.107 1.00 93.06 87 ALA A N 1
ATOM 624 C CA . ALA A 1 87 ? -0.461 -5.471 -2.179 1.00 93.06 87 ALA A CA 1
ATOM 625 C C . ALA A 1 87 ? 0.313 -5.670 -0.860 1.00 93.06 87 ALA A C 1
ATOM 627 O O . ALA A 1 87 ? -0.302 -5.694 0.209 1.00 93.06 87 ALA A O 1
ATOM 628 N N . MET A 1 88 ? 1.653 -5.732 -0.910 1.00 93.56 88 MET A N 1
ATOM 629 C CA . MET A 1 88 ? 2.500 -5.828 0.286 1.00 93.56 88 MET A CA 1
ATOM 630 C C . MET A 1 88 ? 2.328 -4.633 1.223 1.00 93.56 88 MET A C 1
ATOM 632 O O . MET A 1 88 ? 2.256 -4.846 2.432 1.00 93.56 88 MET A O 1
ATOM 636 N N . THR A 1 89 ? 2.217 -3.407 0.708 1.00 95.06 89 THR A N 1
ATOM 637 C CA . THR A 1 89 ? 1.967 -2.223 1.548 1.00 95.06 89 THR A CA 1
ATOM 638 C C . THR A 1 89 ? 0.599 -2.286 2.203 1.00 95.06 89 THR A C 1
ATOM 640 O O . THR A 1 89 ? 0.505 -2.088 3.411 1.00 95.06 89 THR A O 1
ATOM 643 N N . GLY A 1 90 ? -0.455 -2.642 1.463 1.00 94.88 90 GLY A N 1
ATOM 644 C CA . GLY A 1 90 ? -1.799 -2.800 2.034 1.00 94.88 90 GLY A CA 1
ATOM 645 C C . GLY A 1 90 ? -1.837 -3.796 3.194 1.00 94.88 90 GLY A C 1
ATOM 646 O O . GLY A 1 90 ? -2.369 -3.497 4.265 1.00 94.88 90 GLY A O 1
ATOM 647 N N . VAL A 1 91 ? -1.202 -4.958 3.013 1.00 94.12 91 VAL A N 1
ATOM 648 C CA . VAL A 1 91 ? -1.070 -5.970 4.072 1.00 94.12 91 VAL A CA 1
ATOM 649 C C . VAL A 1 91 ? -0.236 -5.451 5.236 1.00 94.12 91 VAL A C 1
ATOM 651 O O . VAL A 1 91 ? -0.626 -5.614 6.387 1.00 94.12 91 VAL A O 1
ATOM 654 N N . SER A 1 92 ? 0.906 -4.829 4.961 1.00 95.50 92 SER A N 1
ATOM 655 C CA . SER A 1 92 ? 1.889 -4.479 5.990 1.00 95.50 92 SER A CA 1
ATOM 656 C C . SER A 1 92 ? 1.446 -3.282 6.827 1.00 95.50 92 SER A C 1
ATOM 658 O O . SER A 1 92 ? 1.548 -3.326 8.051 1.00 95.50 92 SER A O 1
ATOM 660 N N . VAL A 1 93 ? 0.876 -2.249 6.200 1.00 95.94 93 VAL A N 1
ATOM 661 C CA . VAL A 1 93 ? 0.240 -1.114 6.889 1.00 95.94 93 VAL A CA 1
ATOM 662 C C . VAL A 1 93 ? -0.945 -1.603 7.719 1.00 95.94 93 VAL A C 1
ATOM 664 O O . VAL A 1 93 ? -1.084 -1.233 8.887 1.00 95.94 93 VAL A O 1
ATOM 667 N N . GLY A 1 94 ? -1.775 -2.483 7.153 1.00 93.50 94 GLY A N 1
ATOM 668 C CA . GLY A 1 94 ? -2.914 -3.049 7.865 1.00 93.50 94 GLY A CA 1
ATOM 669 C C . GLY A 1 94 ? -2.489 -3.883 9.068 1.00 93.50 94 GLY A C 1
ATOM 670 O O . GLY A 1 94 ? -3.005 -3.697 10.167 1.00 93.50 94 GLY A O 1
ATOM 671 N N . PHE A 1 95 ? -1.508 -4.768 8.895 1.00 92.81 95 PHE A N 1
ATOM 672 C CA . PHE A 1 95 ? -0.957 -5.573 9.981 1.00 92.81 95 PHE A CA 1
ATOM 673 C C . PHE A 1 95 ? -0.351 -4.700 11.077 1.00 92.81 95 PHE A C 1
ATOM 675 O O . PHE A 1 95 ? -0.621 -4.917 12.256 1.00 92.81 95 PHE A O 1
ATOM 682 N N . LEU A 1 96 ? 0.455 -3.708 10.698 1.00 94.12 96 LEU A N 1
ATOM 683 C CA . LEU A 1 96 ? 1.165 -2.882 11.661 1.00 94.12 96 LEU A CA 1
ATOM 684 C C . LEU A 1 96 ? 0.210 -1.968 12.430 1.00 94.12 96 LEU A C 1
ATOM 686 O O . LEU A 1 96 ? 0.340 -1.860 13.644 1.00 94.12 96 LEU A O 1
ATOM 690 N N . SER A 1 97 ? -0.785 -1.372 11.766 1.00 92.19 97 SER A N 1
ATOM 691 C CA . SER A 1 97 ? -1.825 -0.595 12.454 1.00 92.19 97 SER A CA 1
ATOM 692 C C . SER A 1 97 ? -2.560 -1.445 13.490 1.00 92.19 97 SER A C 1
ATOM 694 O O . SER A 1 97 ? -2.662 -1.047 14.648 1.00 92.19 97 SER A O 1
ATOM 696 N N . TYR A 1 98 ? -2.950 -2.666 13.124 1.00 87.88 98 TYR A N 1
ATOM 697 C CA . TYR A 1 98 ? -3.580 -3.604 14.044 1.00 87.88 98 TYR A CA 1
ATOM 698 C C . TYR A 1 98 ? -2.673 -3.998 15.217 1.00 87.88 98 TYR A C 1
ATOM 700 O O . TYR A 1 98 ? -3.087 -3.977 16.378 1.00 87.88 98 TYR A O 1
ATOM 708 N N . ALA A 1 99 ? -1.419 -4.354 14.931 1.00 89.00 99 ALA A N 1
ATOM 709 C CA . ALA A 1 99 ? -0.455 -4.751 15.951 1.00 89.00 99 ALA A CA 1
ATOM 710 C C . ALA A 1 99 ? -0.197 -3.612 16.948 1.00 89.00 99 ALA A C 1
ATOM 712 O O . ALA A 1 99 ? -0.154 -3.847 18.157 1.00 89.00 99 ALA A O 1
ATOM 713 N N . LEU A 1 100 ? -0.089 -2.375 16.455 1.00 90.56 100 LEU A N 1
ATOM 714 C CA . LEU A 1 100 ? 0.099 -1.190 17.285 1.00 90.56 100 LEU A CA 1
ATOM 715 C C . LEU A 1 100 ? -1.115 -0.927 18.185 1.00 90.56 100 LEU A C 1
ATOM 717 O O . LEU A 1 100 ? -0.913 -0.654 19.363 1.00 90.56 100 LEU A O 1
ATOM 721 N N . GLN A 1 101 ? -2.354 -1.089 17.704 1.00 87.12 101 GLN A N 1
ATOM 722 C CA . GLN A 1 101 ? -3.572 -0.882 18.518 1.00 87.12 101 GLN A CA 1
ATOM 723 C C . GLN A 1 101 ? -3.642 -1.776 19.764 1.00 87.12 101 GLN A C 1
ATOM 725 O O . GLN A 1 101 ? -4.269 -1.408 20.759 1.00 87.12 101 GLN A O 1
ATOM 730 N N . ARG A 1 102 ? -2.976 -2.937 19.747 1.00 86.31 102 ARG A N 1
ATOM 731 C CA . ARG A 1 102 ? -2.902 -3.836 20.909 1.00 86.31 102 ARG A CA 1
ATOM 732 C C . ARG A 1 102 ? -1.911 -3.379 21.979 1.00 86.31 102 ARG A C 1
ATOM 734 O O . ARG A 1 102 ? -1.979 -3.851 23.114 1.00 86.31 102 ARG A O 1
ATOM 741 N N . ILE A 1 103 ? -1.007 -2.463 21.649 1.00 88.25 103 ILE A N 1
ATOM 742 C CA . ILE A 1 103 ? -0.065 -1.887 22.606 1.00 88.25 103 ILE A CA 1
ATOM 743 C C . ILE A 1 103 ? -0.807 -0.804 23.407 1.00 88.25 103 ILE A C 1
ATOM 745 O O . ILE A 1 103 ? -1.385 0.099 22.801 1.00 88.25 103 ILE A O 1
ATOM 749 N N . PRO A 1 104 ? -0.765 -0.819 24.758 1.00 86.56 104 PRO A N 1
ATOM 750 C CA . PRO A 1 104 ? -1.467 0.164 25.592 1.00 86.56 104 PRO A CA 1
ATOM 751 C C . PRO A 1 104 ? -1.187 1.623 25.210 1.00 86.56 104 PRO A C 1
ATOM 753 O O . PRO A 1 104 ? -2.078 2.464 25.284 1.00 86.56 104 PRO A O 1
ATOM 756 N N . LEU A 1 105 ? 0.034 1.904 24.741 1.00 89.19 105 LEU A N 1
ATOM 757 C CA . LEU A 1 105 ? 0.466 3.226 24.296 1.00 89.19 105 LEU A CA 1
ATOM 758 C C . LEU A 1 105 ? -0.341 3.762 23.103 1.00 89.19 105 LEU A C 1
ATOM 760 O O . LEU A 1 105 ? -0.519 4.970 23.014 1.00 89.19 105 LEU A O 1
ATOM 764 N N . PHE A 1 106 ? -0.847 2.908 22.210 1.00 88.50 106 PHE A N 1
ATOM 765 C CA . PHE A 1 106 ? -1.523 3.324 20.972 1.00 88.50 106 PHE A CA 1
ATOM 766 C C . PHE A 1 106 ? -3.021 2.989 20.944 1.00 88.50 106 PHE A C 1
ATOM 768 O O . PHE A 1 106 ? -3.656 3.115 19.896 1.00 88.50 106 PHE A O 1
ATOM 775 N N . LYS A 1 107 ? -3.614 2.593 22.077 1.00 85.44 107 LYS A N 1
ATOM 776 C CA . LYS A 1 107 ? -5.072 2.412 22.191 1.00 85.44 107 LYS A CA 1
ATOM 777 C C . LYS A 1 107 ? -5.822 3.716 21.908 1.00 85.44 107 LYS A C 1
ATOM 779 O O . LYS A 1 107 ? -5.284 4.783 22.187 1.00 85.44 107 LYS A O 1
ATOM 784 N N . LYS A 1 108 ? -7.077 3.630 21.437 1.00 81.00 108 LYS A N 1
ATOM 785 C CA . LYS A 1 108 ? -7.931 4.792 21.083 1.00 81.00 108 LYS A CA 1
ATOM 786 C C . LYS A 1 108 ? -7.998 5.868 22.188 1.00 81.00 108 LYS A C 1
ATOM 788 O O . LYS A 1 108 ? -8.090 7.048 21.876 1.00 81.00 108 LYS A O 1
ATOM 793 N N . GLU A 1 109 ? -7.916 5.476 23.460 1.00 83.12 109 GLU A N 1
ATOM 794 C CA . GLU A 1 109 ? -7.963 6.382 24.624 1.00 83.12 109 GLU A CA 1
ATOM 795 C C . GLU A 1 109 ? -6.631 7.101 24.920 1.00 83.12 109 GLU A C 1
ATOM 797 O O . GLU A 1 109 ? -6.581 8.052 25.702 1.00 83.12 109 GLU A O 1
ATOM 802 N N . SER A 1 110 ? -5.528 6.654 24.318 1.00 87.50 110 SER A N 1
ATOM 803 C CA . SER A 1 110 ? -4.200 7.215 24.548 1.00 87.50 110 SER A CA 1
ATOM 804 C C . SER A 1 110 ? -3.955 8.462 23.703 1.00 87.50 110 SER A C 1
ATOM 806 O O . SER A 1 110 ? -4.234 8.497 22.505 1.00 87.50 110 SER A O 1
ATOM 808 N N . LYS A 1 111 ? -3.279 9.457 24.291 1.00 85.56 111 LYS A N 1
ATOM 809 C CA . LYS A 1 111 ? -2.793 10.655 23.579 1.00 85.56 111 LYS A CA 1
ATOM 810 C C . LYS A 1 111 ? -1.838 10.323 22.426 1.00 85.56 111 LYS A C 1
ATOM 812 O O . LYS A 1 111 ? -1.703 11.117 21.500 1.00 85.56 111 LYS A O 1
ATOM 817 N N . PHE A 1 112 ? -1.184 9.162 22.471 1.00 87.81 112 PHE A N 1
ATOM 818 C CA . PHE A 1 112 ? -0.249 8.719 21.435 1.00 87.81 112 PHE A CA 1
ATOM 819 C C . PHE A 1 112 ? -0.917 7.919 20.311 1.00 87.81 112 PHE A C 1
ATOM 821 O O . PHE A 1 112 ? -0.234 7.573 19.350 1.00 87.81 112 PHE A O 1
ATOM 828 N N . HIS A 1 113 ? -2.231 7.669 20.372 1.00 87.50 113 HIS A N 1
ATOM 829 C CA . HIS A 1 113 ? -2.966 6.947 19.327 1.00 87.50 113 HIS A CA 1
ATOM 830 C C . HIS A 1 113 ? -2.735 7.538 17.930 1.00 87.50 113 HIS A C 1
ATOM 832 O O . HIS A 1 113 ? -2.523 6.804 16.972 1.00 87.50 113 HIS A O 1
ATOM 838 N N . ILE A 1 114 ? -2.673 8.868 17.822 1.00 89.81 114 ILE A N 1
ATOM 839 C CA . ILE A 1 114 ? -2.440 9.561 16.551 1.00 89.81 114 ILE A CA 1
ATOM 840 C C . ILE A 1 114 ? -1.114 9.178 15.877 1.00 89.81 114 ILE A C 1
ATOM 842 O O . ILE A 1 114 ? -1.038 9.186 14.652 1.00 89.81 114 ILE A O 1
ATOM 846 N N . LEU A 1 115 ? -0.087 8.797 16.647 1.00 92.19 115 LEU A N 1
ATOM 847 C CA . LEU A 1 115 ? 1.215 8.384 16.112 1.00 92.19 115 LEU A CA 1
ATOM 848 C C . LEU A 1 115 ? 1.187 6.982 15.495 1.00 92.19 115 LEU A C 1
ATOM 850 O O . LEU A 1 115 ? 2.103 6.619 14.761 1.00 92.19 115 LEU A O 1
ATOM 854 N N . MET A 1 116 ? 0.132 6.206 15.737 1.00 93.50 116 MET A N 1
ATOM 855 C CA . MET A 1 116 ? -0.050 4.907 15.100 1.00 93.50 116 MET A CA 1
ATOM 856 C C . MET A 1 116 ? -0.079 5.034 13.574 1.00 93.50 116 MET A C 1
ATOM 858 O O . MET A 1 116 ? 0.568 4.241 12.900 1.00 93.50 116 MET A O 1
ATOM 862 N N . TYR A 1 117 ? -0.787 6.029 13.031 1.00 92.38 117 TYR A N 1
ATOM 863 C CA . TYR A 1 117 ? -0.913 6.232 11.585 1.00 92.38 117 TYR A CA 1
ATOM 864 C C . TYR A 1 117 ? 0.441 6.486 10.892 1.00 92.38 117 TYR A C 1
ATOM 866 O O . TYR A 1 117 ? 0.748 5.743 9.956 1.00 92.38 117 TYR A O 1
ATOM 874 N N . PRO A 1 118 ? 1.294 7.438 11.342 1.00 94.25 118 PRO A N 1
ATOM 875 C CA . PRO A 1 118 ? 2.627 7.631 10.777 1.00 94.25 118 PRO A CA 1
ATOM 876 C C . PRO A 1 118 ? 3.539 6.420 10.923 1.00 94.25 118 PRO A C 1
ATOM 878 O O . PRO A 1 118 ? 4.224 6.067 9.965 1.00 94.25 118 PRO A O 1
ATOM 881 N N . ILE A 1 119 ? 3.519 5.738 12.069 1.00 94.69 119 ILE A N 1
ATOM 882 C CA . ILE A 1 119 ? 4.360 4.551 12.278 1.00 94.69 119 ILE A CA 1
ATOM 883 C C . ILE A 1 119 ? 3.909 3.413 11.355 1.00 94.69 119 ILE A C 1
ATOM 885 O O . ILE A 1 119 ? 4.727 2.851 10.629 1.00 94.69 119 ILE A O 1
ATOM 889 N N . ALA A 1 120 ? 2.610 3.103 11.336 1.00 95.62 120 ALA A N 1
ATOM 890 C CA . ALA A 1 120 ? 2.048 2.056 10.491 1.00 95.62 120 ALA A CA 1
ATOM 891 C C . ALA A 1 120 ? 2.276 2.342 9.004 1.00 95.62 120 ALA A C 1
ATOM 893 O O . ALA A 1 120 ? 2.676 1.451 8.261 1.00 95.62 120 ALA A O 1
ATOM 894 N N . GLY A 1 121 ? 2.060 3.587 8.582 1.00 94.81 121 GLY A N 1
ATOM 895 C CA . GLY A 1 121 ? 2.191 4.004 7.196 1.00 94.81 121 GLY A CA 1
ATOM 896 C C . GLY A 1 121 ? 3.625 3.986 6.673 1.00 94.81 121 GLY A C 1
ATOM 897 O O . GLY A 1 121 ? 3.877 3.446 5.600 1.00 94.81 121 GLY A O 1
ATOM 898 N N . ILE A 1 122 ? 4.580 4.534 7.427 1.00 95.88 122 ILE A N 1
ATOM 899 C CA . ILE A 1 122 ? 5.982 4.622 6.992 1.00 95.88 122 ILE A CA 1
ATOM 900 C C . ILE A 1 122 ? 6.654 3.248 7.076 1.00 95.88 122 ILE A C 1
ATOM 902 O O . ILE A 1 122 ? 7.287 2.806 6.119 1.00 95.88 122 ILE A O 1
ATOM 906 N N . CYS A 1 123 ? 6.500 2.537 8.196 1.00 96.25 123 CYS A N 1
ATOM 907 C CA . CYS A 1 123 ? 7.117 1.220 8.356 1.00 96.25 123 CYS A CA 1
ATOM 908 C C . CYS A 1 123 ? 6.413 0.147 7.511 1.00 96.25 123 CYS A C 1
ATOM 910 O O . CYS A 1 123 ? 7.067 -0.779 7.035 1.00 96.25 123 CYS A O 1
ATOM 912 N N . GLY A 1 124 ? 5.104 0.279 7.280 1.00 95.38 124 GLY A N 1
ATOM 913 C CA . GLY A 1 124 ? 4.335 -0.639 6.440 1.00 95.38 124 GLY A CA 1
ATOM 914 C C . GLY A 1 124 ? 4.702 -0.581 4.954 1.00 95.38 124 GLY A C 1
ATOM 915 O O . GLY A 1 124 ? 4.458 -1.548 4.246 1.00 95.38 124 GLY A O 1
ATOM 916 N N . TYR A 1 125 ? 5.340 0.491 4.482 1.00 95.56 125 TYR A N 1
ATOM 917 C CA . TYR A 1 125 ? 5.834 0.590 3.103 1.00 95.56 125 TYR A CA 1
ATOM 918 C C . TYR A 1 125 ? 7.157 -0.167 2.865 1.00 95.56 125 TYR A C 1
ATOM 920 O O . TYR A 1 125 ? 7.484 -0.510 1.729 1.00 95.56 125 TYR A O 1
ATOM 928 N N . ILE A 1 126 ? 7.921 -0.479 3.921 1.00 95.62 126 ILE A N 1
ATOM 929 C CA . ILE A 1 126 ? 9.244 -1.129 3.809 1.00 95.62 126 ILE A CA 1
ATOM 930 C C . ILE A 1 126 ? 9.215 -2.398 2.932 1.00 95.62 126 ILE A C 1
ATOM 932 O O . ILE A 1 126 ? 10.114 -2.553 2.101 1.00 95.62 126 ILE A O 1
ATOM 936 N N . PRO A 1 127 ? 8.220 -3.300 3.051 1.00 93.38 127 PRO A N 1
ATOM 937 C CA . PRO A 1 127 ? 8.189 -4.506 2.230 1.00 93.38 127 PRO A CA 1
ATOM 938 C C . PRO A 1 127 ? 7.983 -4.221 0.732 1.00 93.38 127 PRO A C 1
ATOM 940 O O . PRO A 1 127 ? 8.674 -4.829 -0.086 1.00 93.38 127 PRO A O 1
ATOM 943 N N . GLU A 1 128 ? 7.119 -3.266 0.360 1.00 93.94 128 GLU A N 1
ATOM 944 C CA . GLU A 1 128 ? 6.979 -2.815 -1.039 1.00 93.94 128 GLU A CA 1
ATOM 945 C C . GLU A 1 128 ? 8.262 -2.151 -1.534 1.00 93.94 128 GLU A C 1
ATOM 947 O O . GLU A 1 128 ? 8.671 -2.397 -2.666 1.00 93.94 128 GLU A O 1
ATOM 952 N N . PHE A 1 129 ? 8.933 -1.353 -0.699 1.00 93.75 129 PHE A N 1
ATOM 953 C CA . PHE A 1 129 ? 10.216 -0.737 -1.038 1.00 93.75 129 PHE A CA 1
ATOM 954 C C . PHE A 1 129 ? 11.273 -1.788 -1.410 1.00 93.75 129 PHE A C 1
ATOM 956 O O . PHE A 1 129 ? 11.865 -1.707 -2.488 1.00 93.75 129 PHE A O 1
ATOM 963 N N . ILE A 1 130 ? 11.487 -2.791 -0.549 1.00 93.19 130 ILE A N 1
ATOM 964 C CA . ILE A 1 130 ? 12.469 -3.863 -0.788 1.00 93.19 130 ILE A CA 1
ATOM 965 C C . ILE A 1 130 ? 12.121 -4.610 -2.078 1.00 93.19 130 ILE A C 1
ATOM 967 O O . ILE A 1 130 ? 12.986 -4.830 -2.930 1.00 93.19 130 ILE A O 1
ATOM 971 N N . PHE A 1 131 ? 10.842 -4.954 -2.244 1.00 91.56 131 PHE A N 1
ATOM 972 C CA . PHE A 1 131 ? 10.350 -5.627 -3.439 1.00 91.56 131 PHE A CA 1
ATOM 973 C C . PHE A 1 131 ? 10.543 -4.781 -4.703 1.00 91.56 131 PHE A C 1
ATOM 975 O O . PHE A 1 131 ? 10.974 -5.295 -5.731 1.00 91.56 131 PHE A O 1
ATOM 982 N N . THR A 1 132 ? 10.280 -3.479 -4.627 1.00 91.19 132 THR A N 1
ATOM 983 C CA . THR A 1 132 ? 10.423 -2.547 -5.748 1.00 91.19 132 THR A CA 1
ATOM 984 C C . THR A 1 132 ? 11.878 -2.431 -6.168 1.00 91.19 132 THR A C 1
ATOM 986 O O . THR A 1 132 ? 12.166 -2.547 -7.353 1.00 91.19 132 THR A O 1
ATOM 989 N N . VAL A 1 133 ? 12.820 -2.287 -5.229 1.00 91.50 133 VAL A N 1
ATOM 990 C CA . VAL A 1 133 ? 14.255 -2.281 -5.561 1.00 91.50 133 VAL A CA 1
ATOM 991 C C . VAL A 1 133 ? 14.642 -3.566 -6.286 1.00 91.50 133 VAL A C 1
ATOM 993 O O . VAL A 1 133 ? 15.286 -3.504 -7.331 1.00 91.50 133 VAL A O 1
ATOM 996 N N . TRP A 1 134 ? 14.233 -4.725 -5.770 1.00 91.56 134 TRP A N 1
ATOM 997 C CA . TRP A 1 134 ? 14.518 -6.007 -6.411 1.00 91.56 134 TRP A CA 1
ATOM 998 C C . TRP A 1 134 ? 13.912 -6.100 -7.820 1.00 91.56 134 TRP A C 1
ATOM 1000 O O . TRP A 1 134 ? 14.629 -6.396 -8.773 1.00 91.56 134 TRP A O 1
ATOM 1010 N N . ASN A 1 135 ? 12.628 -5.771 -7.969 1.00 87.94 135 ASN A N 1
ATOM 1011 C CA . ASN A 1 135 ? 11.903 -5.808 -9.239 1.00 87.94 135 ASN A CA 1
ATOM 1012 C C . ASN A 1 135 ? 12.529 -4.865 -10.281 1.00 87.94 135 ASN A C 1
ATOM 1014 O O . ASN A 1 135 ? 12.757 -5.262 -11.418 1.00 87.94 135 ASN A O 1
ATOM 1018 N N . LEU A 1 136 ? 12.871 -3.631 -9.894 1.00 88.25 136 LEU A N 1
ATOM 1019 C CA . LEU A 1 136 ? 13.485 -2.660 -10.806 1.00 88.25 136 LEU A CA 1
ATOM 1020 C C . LEU A 1 136 ? 14.908 -3.070 -11.228 1.00 88.25 136 LEU A C 1
ATOM 1022 O O . LEU A 1 136 ? 15.295 -2.839 -12.372 1.00 88.25 136 LEU A O 1
ATOM 1026 N N . ASN A 1 137 ? 15.674 -3.713 -10.339 1.00 86.81 137 ASN A N 1
ATOM 1027 C CA . ASN A 1 137 ? 16.964 -4.307 -10.710 1.00 86.81 137 ASN A CA 1
ATOM 1028 C C . ASN A 1 137 ? 16.782 -5.504 -11.653 1.00 86.81 137 ASN A C 1
ATOM 1030 O O . ASN A 1 137 ? 17.543 -5.644 -12.605 1.00 86.81 137 ASN A O 1
ATOM 1034 N N . TYR A 1 138 ? 15.772 -6.345 -11.416 1.00 84.12 138 TYR A N 1
ATOM 1035 C CA . TYR A 1 138 ? 15.484 -7.510 -12.253 1.00 84.12 138 TYR A CA 1
ATOM 1036 C C . TYR A 1 138 ? 15.144 -7.121 -13.698 1.00 84.12 138 TYR A C 1
ATOM 1038 O O . TYR A 1 138 ? 15.625 -7.761 -14.628 1.00 84.12 138 TYR A O 1
ATOM 1046 N N . ILE A 1 139 ? 14.391 -6.033 -13.896 1.00 83.00 139 ILE A N 1
ATOM 1047 C CA . ILE A 1 139 ? 14.086 -5.497 -15.236 1.00 83.00 139 ILE A CA 1
ATOM 1048 C C . ILE A 1 139 ? 15.241 -4.686 -15.856 1.00 83.00 139 ILE A C 1
ATOM 1050 O O . ILE A 1 139 ? 15.088 -4.140 -16.946 1.00 83.00 139 ILE A O 1
ATOM 1054 N N . GLY A 1 140 ? 16.385 -4.573 -15.173 1.00 84.19 140 GLY A N 1
ATOM 1055 C CA . GLY A 1 140 ? 17.596 -3.951 -15.711 1.00 84.19 140 GLY A CA 1
ATOM 1056 C C . GLY A 1 140 ? 17.595 -2.420 -15.742 1.00 84.19 140 GLY A C 1
ATOM 1057 O O . GLY A 1 140 ? 18.310 -1.834 -16.557 1.00 84.19 140 GLY A O 1
ATOM 1058 N N . LEU A 1 141 ? 16.819 -1.744 -14.884 1.00 84.69 141 LEU A N 1
ATOM 1059 C CA . LEU A 1 141 ? 16.859 -0.279 -14.819 1.00 84.69 141 LEU A CA 1
ATOM 1060 C C . LEU A 1 141 ? 18.213 0.234 -14.291 1.00 84.69 141 LEU A C 1
ATOM 1062 O O . LEU A 1 141 ? 18.772 -0.346 -13.356 1.00 84.69 141 LEU A O 1
ATOM 1066 N N . PRO A 1 142 ? 18.723 1.370 -14.808 1.00 88.56 142 PRO A N 1
ATOM 1067 C CA . PRO A 1 142 ? 19.940 1.985 -14.290 1.00 88.56 142 PRO A CA 1
ATOM 1068 C C . PRO A 1 142 ? 19.812 2.344 -12.805 1.00 88.56 142 PRO A C 1
ATOM 1070 O O . PRO A 1 142 ? 18.795 2.893 -12.373 1.00 88.56 142 PRO A O 1
ATOM 1073 N N . SER A 1 143 ? 20.876 2.135 -12.024 1.00 88.56 143 SER A N 1
ATOM 1074 C CA . SER A 1 143 ? 20.864 2.379 -10.572 1.00 88.56 143 SER A CA 1
ATOM 1075 C C . SER A 1 143 ? 20.488 3.820 -10.198 1.00 88.56 143 SER A C 1
ATOM 1077 O O . SER A 1 143 ? 19.833 4.038 -9.182 1.00 88.56 143 SER A O 1
ATOM 1079 N N . ALA A 1 144 ? 20.845 4.803 -11.034 1.00 87.50 144 ALA A N 1
ATOM 1080 C CA . ALA A 1 144 ? 20.459 6.202 -10.840 1.00 87.50 144 ALA A CA 1
ATOM 1081 C C . ALA A 1 144 ? 18.935 6.415 -10.949 1.00 87.50 144 ALA A C 1
ATOM 1083 O O . ALA A 1 144 ? 18.353 7.144 -10.145 1.00 87.50 144 ALA A O 1
ATOM 1084 N N . SER A 1 145 ? 18.276 5.739 -11.898 1.00 87.56 145 SER A N 1
ATOM 1085 C CA . SER A 1 145 ? 16.817 5.769 -12.055 1.00 87.56 145 SER A CA 1
ATOM 1086 C C . SER A 1 145 ? 16.126 5.099 -10.872 1.00 87.56 145 SER A C 1
ATOM 1088 O O . SER A 1 145 ? 15.171 5.653 -10.332 1.00 87.56 145 SER A O 1
ATOM 1090 N N . ILE A 1 146 ? 16.647 3.953 -10.416 1.00 89.62 146 ILE A N 1
ATOM 1091 C CA . ILE A 1 146 ? 16.133 3.257 -9.228 1.00 89.62 146 ILE A CA 1
ATOM 1092 C C . ILE A 1 146 ? 16.211 4.180 -8.010 1.00 89.62 146 ILE A C 1
ATOM 1094 O O . ILE A 1 146 ? 15.207 4.381 -7.333 1.00 89.62 146 ILE A O 1
ATOM 1098 N N . LEU A 1 147 ? 17.367 4.803 -7.762 1.00 89.12 147 LEU A N 1
ATOM 1099 C CA . LEU A 1 147 ? 17.543 5.723 -6.639 1.00 89.12 147 LEU A CA 1
ATOM 1100 C C . LEU A 1 147 ? 16.543 6.890 -6.686 1.00 89.12 147 LEU A C 1
ATOM 1102 O O . LEU A 1 147 ? 15.935 7.213 -5.667 1.00 89.12 147 LEU A O 1
ATOM 1106 N N . SER A 1 148 ? 16.332 7.487 -7.863 1.00 88.12 148 SER A N 1
ATOM 1107 C CA . SER A 1 148 ? 15.359 8.571 -8.048 1.00 88.12 148 SER A CA 1
ATOM 1108 C C . SER A 1 148 ? 13.926 8.129 -7.731 1.00 88.12 148 SER A C 1
ATOM 1110 O O . SER A 1 148 ? 13.223 8.824 -6.992 1.00 88.12 148 SER A O 1
ATOM 1112 N N . ILE A 1 149 ? 13.515 6.950 -8.213 1.00 88.88 149 ILE A N 1
ATOM 1113 C CA . ILE A 1 149 ? 12.192 6.368 -7.938 1.00 88.88 149 ILE A CA 1
ATOM 1114 C C . ILE A 1 149 ? 12.015 6.118 -6.438 1.00 88.88 149 ILE A C 1
ATOM 1116 O O . ILE A 1 149 ? 10.977 6.465 -5.878 1.00 88.88 149 ILE A O 1
ATOM 1120 N N . ILE A 1 150 ? 13.032 5.565 -5.773 1.00 91.25 150 ILE A N 1
ATOM 1121 C CA . ILE A 1 150 ? 12.976 5.268 -4.340 1.00 91.25 150 ILE A CA 1
ATOM 1122 C C . ILE A 1 150 ? 12.869 6.543 -3.502 1.00 91.25 150 ILE A C 1
ATOM 1124 O O . ILE A 1 150 ? 12.015 6.610 -2.619 1.00 91.25 150 ILE A O 1
ATOM 1128 N N . ILE A 1 151 ? 13.699 7.557 -3.766 1.00 90.25 151 ILE A N 1
ATOM 1129 C CA . ILE A 1 151 ? 13.659 8.828 -3.023 1.00 90.25 151 ILE A CA 1
ATOM 1130 C C . ILE A 1 151 ? 12.279 9.470 -3.153 1.00 90.25 151 ILE A C 1
ATOM 1132 O O . ILE A 1 151 ? 11.677 9.858 -2.152 1.00 90.25 151 ILE A O 1
ATOM 1136 N N . LYS A 1 152 ? 11.758 9.533 -4.382 1.00 89.75 152 LYS A N 1
ATOM 1137 C CA . LYS A 1 152 ? 10.409 10.028 -4.658 1.00 89.75 152 LYS A CA 1
ATOM 1138 C C . LYS A 1 152 ? 9.360 9.258 -3.857 1.00 89.75 152 LYS A C 1
ATOM 1140 O O . LYS A 1 152 ? 8.561 9.882 -3.166 1.00 89.75 152 LYS A O 1
ATOM 1145 N N . ALA A 1 153 ? 9.376 7.929 -3.929 1.00 91.38 153 ALA A N 1
ATOM 1146 C CA . ALA A 1 153 ? 8.374 7.104 -3.270 1.00 91.38 153 ALA A CA 1
ATOM 1147 C C . ALA A 1 153 ? 8.381 7.312 -1.747 1.00 91.38 153 ALA A C 1
ATOM 1149 O O . ALA A 1 153 ? 7.325 7.460 -1.144 1.00 91.38 153 ALA A O 1
ATOM 1150 N N . TRP A 1 154 ? 9.554 7.431 -1.117 1.00 93.69 154 TRP A N 1
ATOM 1151 C CA . TRP A 1 154 ? 9.633 7.748 0.314 1.00 93.69 154 TRP A CA 1
ATOM 1152 C C . TRP A 1 154 ? 9.029 9.111 0.661 1.00 93.69 154 TRP A C 1
ATOM 1154 O O . TRP A 1 154 ? 8.292 9.213 1.641 1.00 93.69 154 TRP A O 1
ATOM 1164 N N . ILE A 1 155 ? 9.296 10.147 -0.140 1.00 92.06 155 ILE A N 1
ATOM 1165 C CA . ILE A 1 155 ? 8.702 11.480 0.056 1.00 92.06 155 ILE A CA 1
ATOM 1166 C C . ILE A 1 155 ? 7.173 11.400 -0.042 1.00 92.06 155 ILE A C 1
ATOM 1168 O O . ILE A 1 155 ? 6.470 11.934 0.815 1.00 92.06 155 ILE A O 1
ATOM 1172 N N . GLU A 1 156 ? 6.654 10.700 -1.049 1.00 92.31 156 GLU A N 1
ATOM 1173 C CA . GLU A 1 156 ? 5.214 10.519 -1.254 1.00 92.31 156 GLU A CA 1
ATOM 1174 C C . GLU A 1 156 ? 4.564 9.773 -0.099 1.00 92.31 156 GLU A C 1
ATOM 1176 O O . GLU A 1 156 ? 3.552 10.232 0.423 1.00 92.31 156 GLU A O 1
ATOM 1181 N N . ILE A 1 157 ? 5.164 8.673 0.357 1.00 94.69 157 ILE A N 1
ATOM 1182 C CA . ILE A 1 157 ? 4.654 7.908 1.494 1.00 94.69 157 ILE A CA 1
ATOM 1183 C C . ILE A 1 157 ? 4.643 8.757 2.762 1.00 94.69 157 ILE A C 1
ATOM 1185 O O . ILE A 1 157 ? 3.648 8.734 3.485 1.00 94.69 157 ILE A O 1
ATOM 1189 N N . ILE A 1 158 ? 5.681 9.554 3.026 1.00 94.19 158 ILE A N 1
ATOM 1190 C CA . ILE A 1 158 ? 5.698 10.469 4.178 1.00 94.19 158 ILE A CA 1
ATOM 1191 C C . ILE A 1 158 ? 4.539 11.469 4.080 1.00 94.19 158 ILE A C 1
ATOM 1193 O O . ILE A 1 158 ? 3.772 11.609 5.033 1.00 94.19 158 ILE A O 1
ATOM 1197 N N . ILE A 1 159 ? 4.368 12.121 2.926 1.00 92.69 159 ILE A N 1
ATOM 1198 C CA . ILE A 1 159 ? 3.300 13.107 2.708 1.00 92.69 159 ILE A CA 1
ATOM 1199 C C . ILE A 1 159 ? 1.923 12.456 2.849 1.00 92.69 159 ILE A C 1
ATOM 1201 O O . ILE A 1 159 ? 1.102 12.930 3.633 1.00 92.69 159 ILE A O 1
ATOM 1205 N N . ILE A 1 160 ? 1.672 11.357 2.133 1.00 93.44 160 ILE A N 1
ATOM 1206 C CA . ILE A 1 160 ? 0.402 10.622 2.170 1.00 93.44 160 ILE A CA 1
ATOM 1207 C C . ILE A 1 160 ? 0.097 10.210 3.600 1.00 93.44 160 ILE A C 1
ATOM 1209 O O . ILE A 1 160 ? -1.009 10.439 4.072 1.00 93.44 160 ILE A O 1
ATOM 1213 N N . THR A 1 161 ? 1.070 9.674 4.329 1.00 93.38 161 THR A N 1
ATOM 1214 C CA . THR A 1 161 ? 0.838 9.220 5.698 1.00 93.38 161 THR A CA 1
ATOM 1215 C C . THR A 1 161 ? 0.471 10.374 6.634 1.00 93.38 161 THR A C 1
ATOM 1217 O O . THR A 1 161 ? -0.446 10.238 7.449 1.00 93.38 161 THR A O 1
ATOM 1220 N N . VAL A 1 162 ? 1.123 11.533 6.504 1.00 92.31 162 VAL A N 1
ATOM 1221 C CA . VAL A 1 162 ? 0.761 12.741 7.266 1.00 92.31 162 VAL A CA 1
ATOM 1222 C C . VAL A 1 162 ? -0.656 13.195 6.916 1.00 92.31 162 VAL A C 1
ATOM 1224 O O . VAL A 1 162 ? -1.462 13.436 7.814 1.00 92.31 162 VAL A O 1
ATOM 1227 N N . VAL A 1 163 ? -1.002 13.245 5.628 1.00 91.44 163 VAL A N 1
ATOM 1228 C CA . VAL A 1 163 ? -2.355 13.611 5.181 1.00 91.44 163 VAL A CA 1
ATOM 1229 C C . VAL A 1 163 ? -3.390 12.616 5.710 1.00 91.44 163 VAL A C 1
ATOM 1231 O O . VAL A 1 163 ? -4.419 13.032 6.233 1.00 91.44 163 VAL A O 1
ATOM 1234 N N . MET A 1 164 ? -3.117 11.312 5.656 1.00 92.19 164 MET A N 1
ATOM 1235 C CA . MET A 1 164 ? -4.011 10.271 6.178 1.00 92.19 164 MET A CA 1
ATOM 1236 C C . MET A 1 164 ? -4.183 10.361 7.688 1.00 92.19 164 MET A C 1
ATOM 1238 O O . MET A 1 164 ? -5.287 10.166 8.184 1.00 92.19 164 MET A O 1
ATOM 1242 N N . THR A 1 165 ? -3.132 10.741 8.414 1.00 90.94 165 THR A N 1
ATOM 1243 C CA . THR A 1 165 ? -3.224 11.021 9.851 1.00 90.94 165 THR A CA 1
ATOM 1244 C C . THR A 1 165 ? -4.242 12.129 10.122 1.00 90.94 165 THR A C 1
ATOM 1246 O O . THR A 1 165 ? -5.042 12.008 11.045 1.00 90.94 165 THR A O 1
ATOM 1249 N N . VAL A 1 166 ? -4.262 13.190 9.312 1.00 92.00 166 VAL A N 1
ATOM 1250 C CA . VAL A 1 166 ? -5.259 14.264 9.443 1.00 92.00 166 VAL A CA 1
ATOM 1251 C C . VAL A 1 166 ? -6.650 13.767 9.047 1.00 92.00 166 VAL A C 1
ATOM 1253 O O . VAL A 1 166 ? -7.586 13.898 9.831 1.00 92.00 166 VAL A O 1
ATOM 1256 N N . VAL A 1 167 ? -6.785 13.157 7.866 1.00 89.94 167 VAL A N 1
ATOM 1257 C CA . VAL A 1 167 ? -8.071 12.706 7.305 1.00 89.94 167 VAL A CA 1
ATOM 1258 C C . VAL A 1 167 ? -8.779 11.713 8.225 1.00 89.94 167 VAL A C 1
ATOM 1260 O O . VAL A 1 167 ? -9.969 11.869 8.482 1.00 89.94 167 VAL A O 1
ATOM 1263 N N . LEU A 1 168 ? -8.062 10.724 8.761 1.00 89.06 168 LEU A N 1
ATOM 1264 C CA . LEU A 1 168 ? -8.640 9.688 9.624 1.00 89.06 168 LEU A CA 1
ATOM 1265 C C . LEU A 1 168 ? -8.985 10.190 11.033 1.00 89.06 168 LEU A C 1
ATOM 1267 O O . LEU A 1 168 ? -9.747 9.536 11.741 1.00 89.06 168 LEU A O 1
ATOM 1271 N N . ASN A 1 169 ? -8.468 11.353 11.440 1.00 87.75 169 ASN A N 1
ATOM 1272 C CA . ASN A 1 169 ? -8.862 12.008 12.689 1.00 87.75 169 ASN A CA 1
ATOM 1273 C C . ASN A 1 169 ? -10.020 13.001 12.516 1.00 87.75 169 ASN A C 1
ATOM 1275 O O . ASN A 1 169 ? -10.517 13.530 13.511 1.00 87.75 169 ASN A O 1
ATOM 1279 N N . LEU A 1 170 ? -10.487 13.251 11.289 1.00 88.56 170 LEU A N 1
ATOM 1280 C CA . LEU A 1 170 ? -11.709 14.022 11.078 1.00 88.56 170 LEU A CA 1
ATOM 1281 C C . LEU A 1 170 ? -12.908 13.207 11.564 1.00 88.56 170 LEU A C 1
ATOM 1283 O O . LEU A 1 170 ? -13.176 12.119 11.054 1.00 88.56 170 LEU A O 1
ATOM 1287 N N . GLN A 1 171 ? -13.659 13.765 12.514 1.00 85.94 171 GLN A N 1
ATOM 1288 C CA . GLN A 1 171 ? -14.782 13.082 13.158 1.00 85.94 171 GLN A CA 1
ATOM 1289 C C . GLN A 1 171 ? -15.799 12.532 12.144 1.00 85.94 171 GLN A C 1
ATOM 1291 O O . GLN A 1 171 ? -16.167 11.366 12.220 1.00 85.94 171 GLN A O 1
ATOM 1296 N N . VAL A 1 172 ? -16.151 13.325 11.127 1.00 87.25 172 VAL A N 1
ATOM 1297 C CA . VAL A 1 172 ? -17.080 12.921 10.055 1.00 87.25 172 VAL A CA 1
ATOM 1298 C C . VAL A 1 172 ? -16.582 11.692 9.285 1.00 87.25 172 VAL A C 1
ATOM 1300 O O . VAL A 1 172 ? -17.366 10.824 8.913 1.00 87.25 172 VAL A O 1
ATOM 1303 N N . ILE A 1 173 ? -15.277 11.600 9.019 1.00 87.69 173 ILE A N 1
ATOM 1304 C CA . ILE A 1 173 ? -14.699 10.460 8.294 1.00 87.69 173 ILE A CA 1
ATOM 1305 C C . ILE A 1 173 ? -14.697 9.229 9.192 1.00 87.69 173 ILE A C 1
ATOM 1307 O O . ILE A 1 173 ? -15.107 8.155 8.758 1.00 87.69 173 ILE A O 1
ATOM 1311 N N . LYS A 1 174 ? -14.294 9.401 10.452 1.00 85.38 174 LYS A N 1
ATOM 1312 C CA . LYS A 1 174 ? -14.265 8.327 11.440 1.00 85.38 174 LYS A CA 1
ATOM 1313 C C . LYS A 1 174 ? -15.647 7.700 11.646 1.00 85.38 174 LYS A C 1
ATOM 1315 O O . LYS A 1 174 ? -15.772 6.489 11.503 1.00 85.38 174 LYS A O 1
ATOM 1320 N N . GLU A 1 175 ? -16.679 8.513 11.869 1.00 86.12 175 GLU A N 1
ATOM 1321 C CA . GLU A 1 175 ? -18.063 8.048 12.066 1.00 86.12 175 GLU A CA 1
ATOM 1322 C C . GLU A 1 175 ? -18.596 7.287 10.840 1.00 86.12 175 GLU A C 1
ATOM 1324 O O . GLU A 1 175 ? -19.223 6.231 10.967 1.00 86.12 175 GLU A O 1
ATOM 1329 N N . ASN A 1 176 ? -18.303 7.774 9.628 1.00 86.88 176 ASN A N 1
ATOM 1330 C CA . ASN A 1 176 ? -18.694 7.092 8.392 1.00 86.88 176 ASN A CA 1
ATOM 1331 C C . ASN A 1 176 ? -17.995 5.736 8.232 1.00 86.88 176 ASN A C 1
ATOM 1333 O O . ASN A 1 176 ? -18.624 4.763 7.811 1.00 86.88 176 ASN A O 1
ATOM 1337 N N . ILE A 1 177 ? -16.707 5.655 8.572 1.00 86.56 177 ILE A N 1
ATOM 1338 C CA . ILE A 1 177 ? -15.943 4.406 8.509 1.00 86.56 177 ILE A CA 1
ATOM 1339 C C . ILE A 1 177 ? -16.448 3.412 9.559 1.00 86.56 177 ILE A C 1
ATOM 1341 O O . ILE A 1 177 ? -16.698 2.262 9.208 1.00 86.56 177 ILE A O 1
ATOM 1345 N N . GLU A 1 178 ? -16.682 3.844 10.800 1.00 84.69 178 GLU A N 1
ATOM 1346 C CA . GLU A 1 178 ? -17.245 3.001 11.870 1.00 84.69 178 GLU A CA 1
ATOM 1347 C C . GLU A 1 178 ? -18.649 2.486 11.489 1.00 84.69 178 GLU A C 1
ATOM 1349 O O . GLU A 1 178 ? -18.974 1.320 11.699 1.00 84.69 178 GLU A O 1
ATOM 1354 N N . THR A 1 179 ? -19.459 3.285 10.787 1.00 85.25 179 THR A N 1
ATOM 1355 C CA . THR A 1 179 ? -20.772 2.847 10.267 1.00 85.25 179 THR A CA 1
ATOM 1356 C C . THR A 1 179 ? -20.664 1.767 9.177 1.00 85.25 179 THR A C 1
ATOM 1358 O O . THR A 1 179 ? -21.571 0.930 9.004 1.00 85.25 179 THR A O 1
ATOM 1361 N N . LEU A 1 180 ? -19.576 1.798 8.402 1.00 82.88 180 LEU A N 1
ATOM 1362 C CA . LEU A 1 180 ? -19.314 0.861 7.314 1.00 82.88 180 LEU A CA 1
ATOM 1363 C C . LEU A 1 180 ? -18.637 -0.422 7.793 1.00 82.88 180 LEU A C 1
ATOM 1365 O O . LEU A 1 180 ? -19.022 -1.479 7.304 1.00 82.88 180 LEU A O 1
ATOM 1369 N N . LEU A 1 181 ? -17.676 -0.337 8.716 1.00 82.06 181 LEU A N 1
ATOM 1370 C CA . LEU A 1 181 ? -16.813 -1.448 9.142 1.00 82.06 181 LEU A CA 1
ATOM 1371 C C . LEU A 1 181 ? -17.091 -1.966 10.562 1.00 82.06 181 LEU A C 1
ATOM 1373 O O . LEU A 1 181 ? -16.633 -3.055 10.894 1.00 82.06 181 LEU A O 1
ATOM 1377 N N . GLY A 1 182 ? -17.836 -1.226 11.385 1.00 74.69 182 GLY A N 1
ATOM 1378 C CA . GLY A 1 182 ? -17.988 -1.494 12.817 1.00 74.69 182 GLY A CA 1
ATOM 1379 C C . GLY A 1 182 ? -16.870 -0.877 13.668 1.00 74.69 182 GLY A C 1
ATOM 1380 O O . GLY A 1 182 ? -15.920 -0.290 13.147 1.00 74.69 182 GLY A O 1
ATOM 1381 N N . ASP A 1 183 ? -16.997 -1.002 14.993 1.00 61.66 183 ASP A N 1
ATOM 1382 C CA . ASP A 1 183 ? -16.092 -0.357 15.959 1.00 61.66 183 ASP A CA 1
ATOM 1383 C C . ASP A 1 183 ? -14.697 -1.000 16.027 1.00 61.66 183 ASP A C 1
ATOM 1385 O O . ASP A 1 183 ? -13.716 -0.299 16.317 1.00 61.66 183 ASP A O 1
ATOM 1389 N N . GLU A 1 184 ? -14.599 -2.303 15.727 1.00 59.62 184 GLU A N 1
ATOM 1390 C CA . GLU A 1 184 ? -13.351 -3.066 15.647 1.00 59.62 184 GLU A CA 1
ATOM 1391 C C . G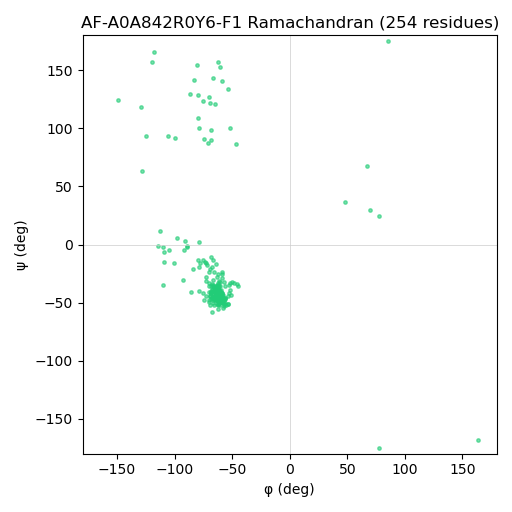LU A 1 184 ? -13.448 -4.200 14.612 1.00 59.62 184 GLU A C 1
ATOM 1393 O O . GLU A 1 184 ? -14.300 -5.081 14.706 1.00 59.62 184 GLU A O 1
ATOM 1398 N N . VAL A 1 185 ? -12.526 -4.233 13.643 1.00 57.75 185 VAL A N 1
ATOM 1399 C CA . VAL A 1 185 ? -12.368 -5.409 12.777 1.00 57.75 185 VAL A CA 1
ATOM 1400 C C . VAL A 1 185 ? -11.585 -6.473 13.554 1.00 57.75 185 VAL A C 1
ATOM 1402 O O . VAL A 1 185 ? -10.356 -6.416 13.675 1.00 57.75 185 VAL A O 1
ATOM 1405 N N . HIS A 1 186 ? -12.291 -7.459 14.106 1.00 58.41 186 HIS A N 1
ATOM 1406 C CA . HIS A 1 186 ? -11.677 -8.602 14.780 1.00 58.41 186 HIS A CA 1
ATOM 1407 C C . HIS A 1 186 ? -11.063 -9.571 13.762 1.00 58.41 186 HIS A C 1
ATOM 1409 O O . HIS A 1 186 ? -11.708 -10.492 13.272 1.00 58.41 186 HIS A O 1
ATOM 1415 N N . LEU A 1 187 ? -9.787 -9.367 13.443 1.00 61.31 187 LEU A N 1
ATOM 1416 C CA . LEU A 1 187 ? -9.040 -10.269 12.566 1.00 61.31 187 LEU A CA 1
ATOM 1417 C C . LEU A 1 187 ? -8.422 -11.431 13.344 1.00 61.31 187 LEU A C 1
ATOM 1419 O O . LEU A 1 187 ? -7.696 -11.231 14.326 1.00 61.31 187 LEU A O 1
ATOM 1423 N N . HIS A 1 188 ? -8.652 -12.649 12.864 1.00 67.00 188 HIS A N 1
ATOM 1424 C CA . HIS A 1 188 ? -8.010 -13.853 13.375 1.00 67.00 188 HIS A CA 1
ATOM 1425 C C . HIS A 1 188 ? -6.606 -14.010 12.788 1.00 67.00 188 HIS A C 1
ATOM 1427 O O . HIS A 1 188 ? -6.334 -13.592 11.669 1.00 67.00 188 HIS A O 1
ATOM 1433 N N . VAL A 1 189 ? -5.709 -14.709 13.501 1.00 68.25 189 VAL A N 1
ATOM 1434 C CA . VAL A 1 189 ? -4.356 -15.072 13.010 1.00 68.25 189 VAL A CA 1
ATOM 1435 C C . VAL A 1 189 ? -4.401 -15.693 11.600 1.00 68.25 189 VAL A C 1
ATOM 1437 O O . VAL A 1 189 ? -3.510 -15.467 10.785 1.00 68.25 189 VAL A O 1
ATOM 1440 N N . GLN A 1 190 ? -5.476 -16.426 11.294 1.00 67.06 190 GLN A N 1
ATOM 1441 C CA . GLN A 1 190 ? -5.721 -17.049 9.991 1.00 67.06 190 GLN A CA 1
ATOM 1442 C C . GLN A 1 190 ? -5.823 -16.030 8.851 1.00 67.06 190 GLN A C 1
ATOM 1444 O O . GLN A 1 190 ? -5.326 -16.306 7.766 1.00 67.06 190 GLN A O 1
ATOM 1449 N N . ASP A 1 191 ? -6.390 -14.851 9.101 1.00 67.00 191 ASP A N 1
ATOM 1450 C CA . ASP A 1 191 ? -6.545 -13.798 8.097 1.00 67.00 191 ASP A CA 1
ATOM 1451 C C . ASP A 1 191 ? -5.176 -13.232 7.685 1.00 67.00 191 ASP A C 1
ATOM 1453 O O . ASP A 1 191 ? -4.899 -13.014 6.509 1.00 67.00 191 ASP A O 1
ATOM 1457 N N . TYR A 1 192 ? -4.254 -13.091 8.637 1.00 67.75 192 TYR A N 1
ATOM 1458 C CA . TYR A 1 192 ? -2.882 -12.656 8.358 1.00 67.75 192 TYR A CA 1
ATOM 1459 C C . TYR A 1 192 ? -2.102 -13.687 7.550 1.00 67.75 192 TYR A C 1
ATOM 1461 O O . TYR A 1 192 ? -1.439 -13.338 6.574 1.00 67.75 192 TYR A O 1
ATOM 1469 N N . LEU A 1 193 ? -2.201 -14.960 7.946 1.00 70.69 193 LEU A N 1
ATOM 1470 C CA . LEU A 1 193 ? -1.582 -16.059 7.208 1.00 70.69 193 LEU A CA 1
ATOM 1471 C C . LEU A 1 193 ? -2.145 -16.136 5.790 1.00 70.69 193 LEU A C 1
ATOM 1473 O O . LEU A 1 193 ? -1.387 -16.318 4.844 1.00 70.69 193 LEU A O 1
ATOM 1477 N N . LEU A 1 194 ? -3.452 -15.928 5.633 1.00 72.12 194 LEU A N 1
ATOM 1478 C CA . LEU A 1 194 ? -4.115 -15.902 4.340 1.00 72.12 194 LEU A CA 1
ATOM 1479 C C . LEU A 1 194 ? -3.593 -14.767 3.456 1.00 72.12 194 LEU A C 1
ATOM 1481 O O . LEU A 1 194 ? -3.189 -15.030 2.327 1.00 72.12 194 LEU A O 1
ATOM 1485 N N . ALA A 1 195 ? -3.548 -13.529 3.960 1.00 68.69 195 ALA A N 1
ATOM 1486 C CA . ALA A 1 195 ? -2.990 -12.403 3.210 1.00 68.69 195 ALA A CA 1
ATOM 1487 C C . ALA A 1 195 ? -1.529 -12.645 2.819 1.00 68.69 195 ALA A C 1
ATOM 1489 O O . ALA A 1 195 ? -1.165 -12.436 1.663 1.00 68.69 195 ALA A O 1
ATOM 1490 N N . GLY A 1 196 ? -0.708 -13.137 3.751 1.00 67.94 196 GLY A N 1
ATOM 1491 C CA . GLY A 1 196 ? 0.684 -13.490 3.479 1.00 67.94 196 GLY A CA 1
ATOM 1492 C C . GLY A 1 196 ? 0.810 -14.544 2.378 1.00 67.94 196 GLY A C 1
ATOM 1493 O O . GLY A 1 196 ? 1.549 -14.341 1.420 1.00 67.94 196 GLY A O 1
ATOM 1494 N N . VAL A 1 197 ? 0.036 -15.631 2.459 1.00 72.81 197 VAL A N 1
ATOM 1495 C CA . VAL A 1 197 ? 0.015 -16.698 1.444 1.00 72.81 197 VAL A CA 1
ATOM 1496 C C . VAL A 1 197 ? -0.441 -16.173 0.086 1.00 72.81 197 VAL A C 1
ATOM 1498 O O . VAL A 1 197 ? 0.164 -16.528 -0.922 1.00 72.81 197 VAL A O 1
ATOM 1501 N N . VAL A 1 198 ? -1.464 -15.314 0.034 1.00 71.44 198 VAL A N 1
ATOM 1502 C CA . VAL A 1 198 ? -1.942 -14.716 -1.223 1.00 71.44 198 VAL A CA 1
ATOM 1503 C C . VAL A 1 198 ? -0.849 -13.860 -1.857 1.00 71.44 198 VAL A C 1
ATOM 1505 O O . VAL A 1 198 ? -0.552 -14.035 -3.038 1.00 71.44 198 VAL A O 1
ATOM 1508 N N . VAL A 1 199 ? -0.208 -12.980 -1.084 1.00 70.50 199 VAL A N 1
ATOM 1509 C CA . VAL A 1 199 ? 0.876 -12.123 -1.587 1.00 70.50 199 VAL A CA 1
ATOM 1510 C C . VAL A 1 199 ? 2.055 -12.970 -2.053 1.00 70.50 199 VAL A C 1
ATOM 1512 O O . VAL A 1 199 ? 2.434 -12.889 -3.220 1.00 70.50 199 VAL A O 1
ATOM 1515 N N . SER A 1 200 ? 2.602 -13.831 -1.194 1.00 70.88 200 SER A N 1
ATOM 1516 C CA . SER A 1 200 ? 3.755 -14.668 -1.538 1.00 70.88 200 SER A CA 1
ATOM 1517 C C . SER A 1 200 ? 3.457 -15.604 -2.710 1.00 70.88 200 SER A C 1
ATOM 1519 O O . SER A 1 200 ? 4.267 -15.709 -3.628 1.00 70.88 200 SER A O 1
ATOM 1521 N N . GLY A 1 201 ? 2.279 -16.231 -2.730 1.00 71.56 201 GLY A N 1
ATOM 1522 C CA . GLY A 1 201 ? 1.831 -17.084 -3.829 1.00 71.56 201 GLY A CA 1
ATOM 1523 C C . GLY A 1 201 ? 1.699 -16.319 -5.144 1.00 71.56 201 GLY A C 1
ATOM 1524 O O . GLY A 1 201 ? 2.164 -16.799 -6.175 1.00 71.56 201 GLY A O 1
ATOM 1525 N N . SER A 1 202 ? 1.143 -15.103 -5.114 1.00 69.75 202 SER A N 1
ATOM 1526 C CA . SER A 1 202 ? 1.016 -14.256 -6.307 1.00 69.75 202 SER A CA 1
ATOM 1527 C C . SER A 1 202 ? 2.371 -13.823 -6.879 1.00 69.75 202 SER A C 1
ATOM 1529 O O . SER A 1 202 ? 2.526 -13.809 -8.102 1.00 69.75 202 SER A O 1
ATOM 1531 N N . ILE A 1 203 ? 3.359 -13.545 -6.016 1.00 73.50 203 ILE A N 1
ATOM 1532 C CA . ILE A 1 203 ? 4.741 -13.232 -6.411 1.00 73.50 203 ILE A CA 1
ATOM 1533 C C . ILE A 1 203 ? 5.390 -14.457 -7.052 1.00 73.50 203 ILE A C 1
ATOM 1535 O O . ILE A 1 203 ? 5.889 -14.358 -8.168 1.00 73.50 203 ILE A O 1
ATOM 1539 N N . ILE A 1 204 ? 5.346 -15.618 -6.386 1.00 75.69 204 ILE A N 1
ATOM 1540 C CA . ILE A 1 204 ? 5.945 -16.864 -6.893 1.00 75.69 204 ILE A CA 1
ATOM 1541 C C . ILE A 1 204 ? 5.336 -17.244 -8.244 1.00 75.69 204 ILE A C 1
ATOM 1543 O O . ILE A 1 204 ? 6.064 -17.565 -9.182 1.00 75.69 204 ILE A O 1
ATOM 1547 N N . PHE A 1 205 ? 4.009 -17.174 -8.364 1.00 75.69 205 PHE A N 1
ATOM 1548 C CA . PHE A 1 205 ? 3.310 -17.480 -9.608 1.00 75.69 205 PHE A CA 1
ATOM 1549 C C . PHE A 1 205 ? 3.716 -16.528 -10.734 1.00 75.69 205 PHE A C 1
ATOM 1551 O O . PHE A 1 205 ? 4.033 -16.977 -11.835 1.00 75.69 205 PHE A O 1
ATOM 1558 N N . MET A 1 206 ? 3.779 -15.224 -10.456 1.00 71.88 206 MET A N 1
ATOM 1559 C CA . MET A 1 206 ? 4.244 -14.261 -11.448 1.00 71.88 206 MET A CA 1
ATOM 1560 C C . MET A 1 206 ? 5.701 -14.523 -11.839 1.00 71.88 206 MET A C 1
ATOM 1562 O O . MET A 1 206 ? 6.017 -14.510 -13.022 1.00 71.88 206 MET A O 1
ATOM 1566 N N . MET A 1 207 ? 6.585 -14.814 -10.882 1.00 71.00 207 MET A N 1
ATOM 1567 C CA . MET A 1 207 ? 7.986 -15.133 -11.172 1.00 71.00 207 MET A CA 1
ATOM 1568 C C . MET A 1 207 ? 8.096 -16.353 -12.086 1.00 71.00 207 MET A C 1
ATOM 1570 O O . MET A 1 207 ? 8.845 -16.311 -13.057 1.00 71.00 207 MET A O 1
ATOM 1574 N N . ALA A 1 208 ? 7.318 -17.405 -11.825 1.00 75.44 208 ALA A N 1
ATOM 1575 C CA . ALA A 1 208 ? 7.280 -18.589 -12.675 1.00 75.44 208 ALA A CA 1
ATOM 1576 C C . ALA A 1 208 ? 6.839 -18.253 -14.110 1.00 75.44 208 ALA A C 1
ATOM 1578 O O . ALA A 1 208 ? 7.455 -18.732 -15.063 1.00 75.44 208 ALA A O 1
ATOM 1579 N N . LEU A 1 209 ? 5.830 -17.385 -14.272 1.00 70.56 209 LEU A N 1
ATOM 1580 C CA . LEU A 1 209 ? 5.407 -16.898 -15.588 1.00 70.56 209 LEU A CA 1
ATOM 1581 C C . LEU A 1 209 ? 6.519 -16.104 -16.289 1.00 70.56 209 LEU A C 1
ATOM 1583 O O . LEU A 1 209 ? 6.818 -16.393 -17.443 1.00 70.56 209 LEU A O 1
ATOM 1587 N N . LEU A 1 210 ? 7.169 -15.157 -15.597 1.00 69.12 210 LEU A N 1
ATOM 1588 C CA . LEU A 1 210 ? 8.237 -14.332 -16.185 1.00 69.12 210 LEU A CA 1
ATOM 1589 C C . LEU A 1 210 ? 9.477 -15.160 -16.567 1.00 69.12 210 LEU A C 1
ATOM 1591 O O . LEU A 1 210 ? 10.095 -14.908 -17.604 1.00 69.12 210 LEU A O 1
ATOM 1595 N N . MET A 1 211 ? 9.837 -16.157 -15.751 1.00 72.06 211 MET A N 1
ATOM 1596 C CA . MET A 1 211 ? 10.949 -17.070 -16.036 1.00 72.06 211 MET A CA 1
ATOM 1597 C C . MET A 1 211 ? 10.648 -17.990 -17.223 1.00 72.06 211 MET A C 1
ATOM 1599 O O . MET A 1 211 ? 11.551 -18.283 -18.001 1.00 72.06 211 MET A O 1
ATOM 1603 N N . GLY A 1 212 ? 9.393 -18.421 -17.387 1.00 67.56 212 GLY A N 1
ATOM 1604 C CA . GLY A 1 212 ? 8.976 -19.285 -18.493 1.00 67.56 212 GLY A CA 1
ATOM 1605 C C . GLY A 1 212 ? 8.991 -18.608 -19.866 1.00 67.56 212 GLY A C 1
ATOM 1606 O O . GLY A 1 212 ? 9.058 -19.301 -20.877 1.00 67.56 212 GLY A O 1
ATOM 1607 N N . THR A 1 213 ? 8.945 -17.273 -19.921 1.00 63.50 213 THR A N 1
ATOM 1608 C CA . THR A 1 213 ? 8.815 -16.520 -21.180 1.00 63.50 213 THR A CA 1
ATOM 1609 C C . THR A 1 213 ? 10.064 -15.752 -21.603 1.00 63.50 213 THR A C 1
ATOM 1611 O O . THR A 1 213 ? 10.060 -15.189 -22.691 1.00 63.50 213 THR A O 1
ATOM 1614 N N . GLY A 1 214 ? 11.120 -15.701 -20.782 1.00 59.62 214 GLY A N 1
ATOM 1615 C CA . GLY A 1 214 ? 12.343 -14.956 -21.108 1.00 59.62 214 GLY A CA 1
ATOM 1616 C C . GLY A 1 214 ? 12.117 -13.439 -21.152 1.00 59.62 214 GLY A C 1
ATOM 1617 O O . GLY A 1 214 ? 12.200 -12.824 -22.211 1.00 59.62 214 GLY A O 1
ATOM 1618 N N . PHE A 1 215 ? 11.842 -12.832 -19.990 1.00 59.97 215 PHE A N 1
ATOM 1619 C CA . PHE A 1 215 ? 11.442 -11.421 -19.826 1.00 59.97 215 PHE A CA 1
ATOM 1620 C C . PHE A 1 215 ? 12.269 -10.383 -20.616 1.00 59.97 215 PHE A C 1
ATOM 1622 O O . PHE A 1 215 ? 11.730 -9.382 -21.083 1.00 59.97 215 PHE A O 1
ATOM 1629 N N . ASN A 1 216 ? 13.570 -10.625 -20.802 1.00 54.94 216 ASN A N 1
ATOM 1630 C CA . ASN A 1 216 ? 14.465 -9.696 -21.500 1.00 54.94 216 ASN A CA 1
ATOM 1631 C C . ASN A 1 216 ? 14.255 -9.638 -23.023 1.00 54.94 216 ASN A C 1
ATOM 1633 O O . ASN A 1 216 ? 14.716 -8.691 -23.653 1.00 54.94 216 ASN A O 1
ATOM 1637 N N . GLU A 1 217 ? 13.554 -10.610 -23.613 1.00 55.22 217 GLU A N 1
ATOM 1638 C CA . GLU A 1 217 ? 13.277 -10.661 -25.058 1.00 55.22 217 GLU A CA 1
ATOM 1639 C C . GLU A 1 217 ? 11.782 -10.512 -25.38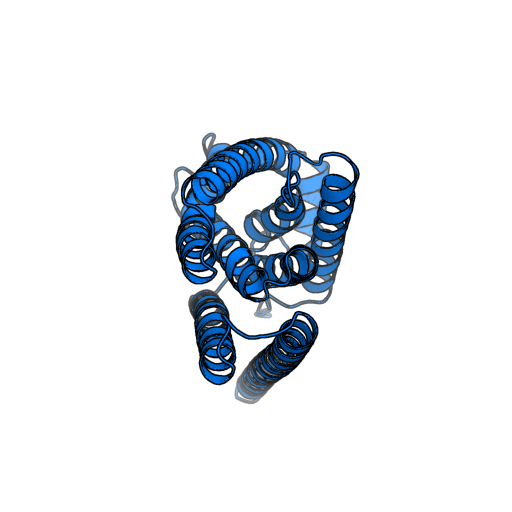6 1.00 55.22 217 GLU A C 1
ATOM 1641 O O . GLU A 1 217 ? 11.385 -10.494 -26.553 1.00 55.22 217 GLU A O 1
ATOM 1646 N N . THR A 1 218 ? 10.923 -10.382 -24.371 1.00 59.59 218 THR A N 1
ATOM 1647 C CA . THR A 1 218 ? 9.475 -10.311 -24.581 1.00 59.59 218 THR A CA 1
ATOM 1648 C C . THR A 1 218 ? 9.030 -8.956 -25.119 1.00 59.59 218 THR A C 1
ATOM 1650 O O . THR A 1 218 ? 9.225 -7.913 -24.496 1.00 59.59 218 THR A O 1
ATOM 1653 N N . SER A 1 219 ? 8.356 -8.981 -26.270 1.00 69.31 219 SER A N 1
ATOM 1654 C CA . SER A 1 219 ? 7.696 -7.805 -26.835 1.00 69.31 219 SER A CA 1
ATOM 1655 C C . SER A 1 219 ? 6.587 -7.278 -25.902 1.00 69.31 219 SER A C 1
ATOM 1657 O O . SER A 1 219 ? 6.014 -8.049 -25.124 1.00 69.31 219 SER A O 1
ATOM 1659 N N . PRO A 1 220 ? 6.198 -5.991 -26.002 1.00 64.94 220 PRO A N 1
ATOM 1660 C CA . PRO A 1 220 ? 5.122 -5.424 -25.182 1.00 64.94 220 PRO A CA 1
ATOM 1661 C C . PRO A 1 220 ? 3.803 -6.219 -25.235 1.00 64.94 220 PRO A C 1
ATOM 1663 O O . PRO A 1 220 ? 3.117 -6.353 -24.223 1.00 64.94 220 PRO A O 1
ATOM 1666 N N . GLY A 1 221 ? 3.466 -6.808 -2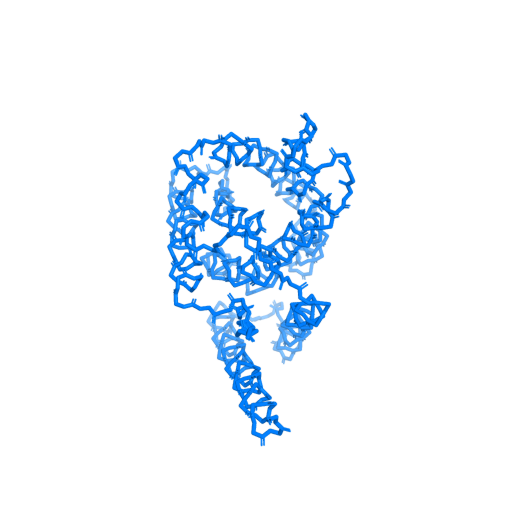6.390 1.00 66.38 221 GLY A N 1
ATOM 1667 C CA . GLY A 1 221 ? 2.280 -7.661 -26.542 1.00 66.38 221 GLY A CA 1
ATOM 1668 C C . GLY A 1 221 ? 2.387 -9.007 -25.810 1.00 66.38 221 GLY A C 1
ATOM 1669 O O . GLY A 1 221 ? 1.392 -9.509 -25.278 1.00 66.38 221 GLY A O 1
ATOM 1670 N N . ALA A 1 222 ? 3.593 -9.576 -25.715 1.00 66.81 222 ALA A N 1
ATOM 1671 C CA . ALA A 1 222 ? 3.841 -10.773 -24.915 1.00 66.81 222 ALA A CA 1
ATOM 1672 C C . ALA A 1 222 ? 3.708 -10.470 -23.414 1.00 66.81 222 ALA A C 1
ATOM 1674 O O . ALA A 1 222 ? 3.055 -11.226 -22.697 1.00 66.81 222 ALA A O 1
ATOM 1675 N N . LEU A 1 223 ? 4.218 -9.321 -22.952 1.00 64.69 223 LEU A N 1
ATOM 1676 C CA . LEU A 1 223 ? 4.053 -8.867 -21.565 1.00 64.69 223 LEU A CA 1
ATOM 1677 C C . LEU A 1 223 ? 2.586 -8.627 -21.193 1.00 64.69 223 LEU A C 1
ATOM 1679 O O . LEU A 1 223 ? 2.158 -9.029 -20.113 1.00 64.69 223 LEU A O 1
ATOM 1683 N N . GLN A 1 224 ? 1.789 -8.046 -22.095 1.00 65.12 224 GLN A N 1
ATOM 1684 C CA . GLN A 1 224 ? 0.341 -7.921 -21.893 1.00 65.12 224 GLN A CA 1
ATOM 1685 C C . GLN A 1 224 ? -0.343 -9.288 -21.788 1.00 65.12 224 GLN A C 1
ATOM 1687 O O . GLN A 1 224 ? -1.194 -9.484 -20.924 1.00 65.12 224 GLN A O 1
ATOM 1692 N N . SER A 1 225 ? 0.050 -10.256 -22.617 1.00 69.38 225 SER A N 1
ATOM 1693 C CA . SER A 1 225 ? -0.507 -11.615 -22.572 1.00 69.38 225 SER A CA 1
ATOM 1694 C C . SER A 1 225 ? -0.151 -12.336 -21.267 1.00 69.38 225 SER A C 1
ATOM 1696 O O . SER A 1 225 ? -1.009 -12.982 -20.665 1.00 69.38 225 SER A O 1
ATOM 1698 N N . ILE A 1 226 ? 1.082 -12.167 -20.779 1.00 69.75 226 ILE A N 1
ATOM 1699 C CA . ILE A 1 226 ? 1.529 -12.674 -19.473 1.00 69.75 226 ILE A CA 1
ATOM 1700 C C . ILE A 1 226 ? 0.746 -12.008 -18.338 1.00 69.75 226 ILE A C 1
ATOM 1702 O O . ILE A 1 226 ? 0.275 -12.699 -17.437 1.00 69.75 226 ILE A O 1
ATOM 1706 N N . PHE A 1 227 ? 0.549 -10.688 -18.403 1.00 64.62 227 PHE A N 1
ATOM 1707 C CA . PHE A 1 227 ? -0.272 -9.942 -17.448 1.00 64.62 227 PHE A CA 1
ATOM 1708 C C . PHE A 1 227 ? -1.709 -10.482 -17.412 1.00 64.62 227 PHE A C 1
ATOM 1710 O O . PHE A 1 227 ? -2.233 -10.748 -16.334 1.00 64.62 227 PHE A O 1
ATOM 1717 N N . PHE A 1 228 ? -2.341 -10.698 -18.571 1.00 69.50 228 PHE A N 1
ATOM 1718 C CA . PHE A 1 228 ? -3.688 -11.274 -18.648 1.00 69.50 228 PHE A CA 1
ATOM 1719 C C . PHE A 1 228 ? -3.739 -12.695 -18.080 1.00 69.50 228 PHE A C 1
ATOM 1721 O O . PHE A 1 228 ? -4.639 -13.004 -17.299 1.00 69.50 228 PHE A O 1
ATOM 1728 N N . GLY A 1 229 ? -2.761 -13.540 -18.415 1.00 73.38 229 GLY A N 1
ATOM 1729 C CA . GLY A 1 229 ? -2.635 -14.883 -17.848 1.00 73.38 229 GLY A CA 1
ATOM 1730 C C . GLY A 1 229 ? -2.485 -14.856 -16.326 1.00 73.38 229 GLY A C 1
ATOM 1731 O O . GLY A 1 229 ? -3.138 -15.631 -15.625 1.00 73.38 229 GLY A O 1
ATOM 1732 N N . TRP A 1 230 ? -1.701 -13.914 -15.800 1.00 70.56 230 TRP A N 1
ATOM 1733 C CA . TRP A 1 230 ? -1.570 -13.706 -14.364 1.00 70.56 230 TRP A CA 1
ATOM 1734 C C . TRP A 1 230 ? -2.869 -13.219 -13.723 1.00 70.56 230 TRP A C 1
ATOM 1736 O O . TRP A 1 230 ? -3.272 -13.761 -12.699 1.00 70.56 230 TRP A O 1
ATOM 1746 N N . LEU A 1 231 ? -3.554 -12.245 -14.325 1.00 66.12 231 LEU A N 1
ATOM 1747 C CA . LEU A 1 231 ? -4.791 -11.677 -13.787 1.00 66.12 231 LEU A CA 1
ATOM 1748 C C . LEU A 1 231 ? -5.895 -12.736 -13.726 1.00 66.12 231 LEU A C 1
ATOM 1750 O O . LEU A 1 231 ? -6.595 -12.835 -12.721 1.00 66.12 231 LEU A O 1
ATOM 1754 N N . ILE A 1 232 ? -5.986 -13.590 -14.750 1.00 72.69 232 ILE A N 1
ATOM 1755 C CA . ILE A 1 232 ? -6.856 -14.772 -14.755 1.00 72.69 232 ILE A CA 1
ATOM 1756 C C . ILE A 1 232 ? -6.426 -15.757 -13.664 1.00 72.69 232 ILE A C 1
ATOM 1758 O O . ILE A 1 232 ? -7.267 -16.202 -12.889 1.00 72.69 232 ILE A O 1
ATOM 1762 N N . GLY A 1 233 ? -5.133 -16.073 -13.556 1.00 71.69 233 GLY A N 1
ATOM 1763 C CA . GLY A 1 233 ? -4.615 -16.991 -12.539 1.00 71.69 233 GLY A CA 1
ATOM 1764 C C . GLY A 1 233 ? -4.896 -16.519 -11.110 1.00 71.69 233 GLY A C 1
ATOM 1765 O O . GLY A 1 233 ? -5.374 -17.297 -10.287 1.00 71.69 233 GLY A O 1
ATOM 1766 N N . VAL A 1 234 ? -4.688 -15.233 -10.826 1.00 65.38 234 VAL A N 1
ATOM 1767 C CA . VAL A 1 234 ? -5.006 -14.617 -9.533 1.00 65.38 234 VAL A CA 1
ATOM 1768 C C . VAL A 1 234 ? -6.506 -14.558 -9.304 1.00 65.38 234 VAL A C 1
ATOM 1770 O O . VAL A 1 234 ? -6.946 -14.886 -8.209 1.00 65.38 234 VAL A O 1
ATOM 1773 N N . ALA A 1 235 ? -7.311 -14.208 -10.309 1.00 65.31 235 ALA A N 1
ATOM 1774 C CA . ALA A 1 235 ? -8.766 -14.223 -10.180 1.00 65.31 235 ALA A CA 1
ATOM 1775 C C . ALA A 1 235 ? -9.292 -15.632 -9.865 1.00 65.31 235 ALA A C 1
ATOM 1777 O O . ALA A 1 235 ? -10.121 -15.781 -8.971 1.00 65.31 235 ALA A O 1
ATOM 1778 N N . ILE A 1 236 ? -8.773 -16.668 -10.533 1.00 71.62 236 ILE A N 1
ATOM 1779 C CA . ILE A 1 236 ? -9.105 -18.074 -10.261 1.00 71.62 236 ILE A CA 1
ATOM 1780 C C . ILE A 1 236 ? -8.655 -18.467 -8.855 1.00 71.62 236 ILE A C 1
ATOM 1782 O O . ILE A 1 236 ? -9.434 -19.061 -8.113 1.00 71.62 236 ILE A O 1
ATOM 1786 N N . PHE A 1 237 ? -7.427 -18.124 -8.465 1.00 71.94 237 PHE A N 1
ATOM 1787 C CA . PHE A 1 237 ? -6.899 -18.431 -7.138 1.00 71.94 237 PHE A CA 1
ATOM 1788 C C . PHE A 1 237 ? -7.716 -17.756 -6.031 1.00 71.94 237 PHE A C 1
ATOM 1790 O O . PHE A 1 237 ? -8.128 -18.418 -5.081 1.00 71.94 237 PHE A O 1
ATOM 1797 N N . LEU A 1 238 ? -8.015 -16.463 -6.175 1.00 60.97 238 LEU A N 1
ATOM 1798 C CA . LEU A 1 238 ? -8.863 -15.715 -5.248 1.00 60.97 238 LEU A CA 1
ATOM 1799 C C . LEU A 1 238 ? -10.283 -16.282 -5.215 1.00 60.97 238 LEU A C 1
ATOM 1801 O O . LEU A 1 238 ? -10.828 -16.460 -4.131 1.00 60.97 238 LEU A O 1
ATOM 1805 N N . ALA A 1 239 ? -10.870 -16.623 -6.364 1.00 64.56 239 ALA A N 1
ATOM 1806 C CA . ALA A 1 239 ? -12.187 -17.253 -6.423 1.00 64.56 239 ALA A CA 1
ATOM 1807 C C . ALA A 1 239 ? -12.193 -18.619 -5.722 1.00 64.56 239 ALA A C 1
ATOM 1809 O O . ALA A 1 239 ? -13.107 -18.899 -4.947 1.00 64.56 239 ALA A O 1
ATOM 1810 N N . ALA A 1 240 ? -11.167 -19.448 -5.927 1.00 66.38 240 ALA A N 1
ATOM 1811 C CA . ALA A 1 240 ? -11.016 -20.743 -5.267 1.00 66.38 240 ALA A CA 1
ATOM 1812 C C . ALA A 1 240 ? -10.836 -20.592 -3.751 1.00 66.38 240 ALA A C 1
ATOM 1814 O O . ALA A 1 240 ? -11.437 -21.332 -2.977 1.00 66.38 240 ALA A O 1
ATOM 1815 N N . LEU A 1 241 ? -10.060 -19.601 -3.322 1.00 61.66 241 LEU A N 1
ATOM 1816 C CA . LEU A 1 241 ? -9.799 -19.300 -1.919 1.00 61.66 241 LEU A CA 1
ATOM 1817 C C . LEU A 1 241 ? -11.048 -18.750 -1.218 1.00 61.66 241 LEU A C 1
ATOM 1819 O O . LEU A 1 241 ? -11.409 -19.242 -0.150 1.00 61.66 241 LEU A O 1
ATOM 1823 N N . VAL A 1 242 ? -11.774 -17.821 -1.846 1.00 61.44 242 VAL A N 1
ATOM 1824 C CA . VAL A 1 242 ? -13.084 -17.345 -1.370 1.00 61.44 242 VAL A CA 1
ATOM 1825 C C . VAL A 1 242 ? -14.079 -18.501 -1.304 1.00 61.44 242 VAL A C 1
ATOM 1827 O O . VAL A 1 242 ? -14.741 -18.673 -0.285 1.00 61.44 242 VAL A O 1
ATOM 1830 N N . THR A 1 243 ? -14.151 -19.340 -2.339 1.00 63.97 243 THR A N 1
ATOM 1831 C CA . THR A 1 243 ? -15.039 -20.514 -2.362 1.00 63.97 243 THR A CA 1
ATOM 1832 C C . THR A 1 243 ? -14.682 -21.498 -1.248 1.00 63.97 243 THR A C 1
ATOM 1834 O O . THR A 1 243 ? -15.565 -21.946 -0.522 1.00 63.97 243 THR A O 1
ATOM 1837 N N . GLY A 1 244 ? -13.395 -21.783 -1.040 1.00 63.84 244 GLY A N 1
ATOM 1838 C CA . GLY A 1 244 ? -12.915 -22.648 0.038 1.00 63.84 244 GLY A CA 1
ATOM 1839 C C . GLY A 1 244 ? -13.244 -22.103 1.429 1.00 63.84 244 GLY A C 1
ATOM 1840 O O . GLY A 1 244 ? -13.691 -22.857 2.294 1.00 63.84 244 GLY A O 1
ATOM 1841 N N . LEU A 1 245 ? -13.105 -20.790 1.637 1.00 57.75 245 LEU A N 1
ATOM 1842 C CA . LEU A 1 245 ? -13.523 -20.129 2.876 1.00 57.75 245 LEU A CA 1
ATOM 1843 C C . LEU A 1 245 ? -15.039 -20.199 3.074 1.00 57.75 245 LEU A C 1
ATOM 1845 O O . LEU A 1 245 ? -15.493 -20.503 4.175 1.00 57.75 245 LEU A O 1
ATOM 1849 N N . LEU A 1 246 ? -15.828 -19.962 2.024 1.00 55.78 246 LEU A N 1
ATOM 1850 C CA . LEU A 1 246 ? -17.288 -20.056 2.086 1.00 55.78 246 LEU A CA 1
ATOM 1851 C C . LEU A 1 246 ? -17.751 -21.479 2.425 1.00 55.78 246 LEU A C 1
ATOM 1853 O O . LEU A 1 246 ? -18.620 -21.632 3.282 1.00 55.78 246 LEU A O 1
ATOM 1857 N N . ILE A 1 247 ? -17.135 -22.505 1.826 1.00 67.44 247 ILE A N 1
ATOM 1858 C CA . ILE A 1 247 ? -17.411 -23.920 2.122 1.00 67.44 247 ILE A CA 1
ATOM 1859 C C . ILE A 1 247 ? -17.052 -24.250 3.571 1.00 67.44 247 ILE A C 1
ATOM 1861 O O . ILE A 1 247 ? -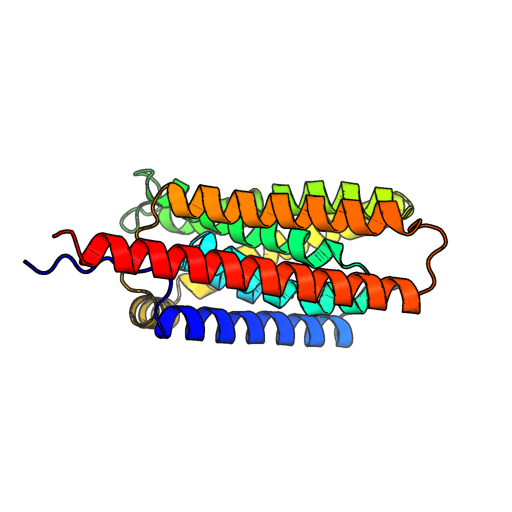17.861 -24.855 4.273 1.00 67.44 247 ILE A O 1
ATOM 1865 N N . LYS A 1 248 ? -15.870 -23.831 4.045 1.00 61.12 248 LYS A N 1
ATOM 1866 C CA . LYS A 1 248 ? -15.445 -24.050 5.435 1.00 61.12 248 LYS A CA 1
ATOM 1867 C C . LYS A 1 248 ? -16.440 -23.432 6.418 1.00 61.12 248 LYS A C 1
ATOM 1869 O O . LYS A 1 248 ? -16.887 -24.107 7.335 1.00 61.12 248 LYS A O 1
ATOM 1874 N N . ILE A 1 249 ? -16.849 -22.186 6.174 1.00 56.53 249 ILE A N 1
ATOM 1875 C CA . ILE A 1 249 ? -17.822 -21.496 7.026 1.00 56.53 249 ILE A CA 1
ATOM 1876 C C . ILE A 1 249 ? -19.195 -22.178 7.000 1.00 56.53 249 ILE A C 1
ATOM 1878 O O . ILE A 1 249 ? -19.881 -22.198 8.017 1.00 56.53 249 ILE A O 1
ATOM 1882 N N . HIS A 1 250 ? -19.631 -22.702 5.852 1.00 58.38 250 HIS A N 1
ATOM 1883 C CA . HIS A 1 250 ? -20.895 -23.433 5.781 1.00 58.38 250 HIS A CA 1
ATOM 1884 C C . HIS A 1 250 ? -20.825 -24.729 6.596 1.00 58.38 250 HIS A C 1
ATOM 1886 O O . HIS A 1 250 ? -21.692 -24.969 7.426 1.00 58.38 250 HIS A O 1
ATOM 1892 N N . ARG A 1 251 ? -19.732 -25.487 6.453 1.00 62.53 251 ARG A N 1
ATOM 1893 C CA . ARG A 1 251 ? -19.515 -26.746 7.175 1.00 62.53 251 ARG A CA 1
ATOM 1894 C C . ARG A 1 251 ? -19.444 -26.565 8.693 1.00 62.53 251 ARG A C 1
ATOM 1896 O O . ARG A 1 251 ? -19.937 -27.412 9.423 1.00 62.53 251 ARG A O 1
ATOM 1903 N N . ASP A 1 252 ? -18.859 -25.466 9.162 1.00 55.38 252 ASP A N 1
ATOM 1904 C CA . ASP A 1 252 ? -18.765 -25.169 10.597 1.00 55.38 252 ASP A CA 1
ATOM 1905 C C . ASP A 1 252 ? -20.127 -24.762 11.207 1.00 55.38 252 ASP A C 1
ATOM 1907 O O . ASP A 1 252 ? -20.295 -24.843 12.421 1.00 55.38 252 ASP A O 1
ATOM 1911 N N . LYS A 1 253 ? -21.120 -24.371 10.389 1.00 56.94 253 LYS A N 1
ATOM 1912 C CA . LYS A 1 253 ? -22.495 -24.081 10.842 1.00 56.94 253 LYS A CA 1
ATOM 1913 C C . LYS A 1 253 ? -23.392 -25.312 10.963 1.00 56.94 253 LYS A C 1
ATOM 1915 O O . LYS A 1 253 ? -24.376 -25.238 11.685 1.00 56.94 253 LYS A O 1
ATOM 1920 N N . ASP A 1 254 ? -23.067 -26.407 10.281 1.00 51.75 254 ASP A N 1
ATOM 1921 C CA . ASP A 1 254 ? -23.888 -27.627 10.275 1.00 51.75 254 ASP A CA 1
ATOM 1922 C C . ASP A 1 254 ? -23.527 -28.606 11.414 1.00 51.75 254 ASP A C 1
ATOM 1924 O O . ASP A 1 254 ? -24.147 -29.659 11.549 1.00 51.75 254 ASP A O 1
ATOM 1928 N N . ILE A 1 255 ? -22.509 -28.284 12.227 1.00 53.59 255 ILE A N 1
ATOM 1929 C CA . ILE A 1 255 ? -21.971 -29.149 13.297 1.00 53.59 255 ILE A CA 1
ATOM 1930 C C . ILE A 1 255 ? -22.305 -28.609 14.712 1.00 53.59 255 ILE A C 1
ATOM 1932 O O . ILE A 1 255 ? -21.983 -29.260 15.706 1.00 53.59 255 ILE A O 1
ATOM 1936 N N . GLY A 1 256 ? -22.974 -27.453 14.828 1.00 43.00 256 GLY A N 1
ATOM 1937 C CA . GLY A 1 256 ? -23.428 -26.860 16.100 1.00 43.00 256 GLY A CA 1
ATOM 1938 C C . GLY A 1 256 ? -24.943 -26.772 16.196 1.00 43.00 256 GLY A C 1
ATOM 1939 O O . GLY A 1 256 ? -25.461 -26.976 17.316 1.00 43.00 256 GLY A O 1
#

Mean predicted aligned error: 8.8 Å

Secondary structure (DSSP, 8-state):
-------S--HHHHHHHHHHHHHHHHHHHHHHHH-EEETTEE---THHHHHHHHHHHHHHHHHHHHHHHTHHHHHHTT-TTHHHHHHHHHHHHHHHHHHHHTSGGGSTTSTTGGGHHHHHHHHHTHHHHHHHHHHHHHTT--HHHHHHHHHHHHHHHHHHHHHHHHHHHSHHHHHHHHHHH-S-----HHHHHHHHHHHHHHHHHHHHHHHHHTTTT--HHHHHHHHHHHHHHHHHHHHHHHHHHHHHHHHHHS--

Radius of gyration: 18.78 Å; Cα contacts (8 Å, |Δi|>4): 320; chains: 1; bounding box: 47×46×52 Å

Solvent-accessible surface area (backbone atoms only — not comparable to full-atom values): 13163 Å² total; per-residue (Å²): 135,86,83,73,77,72,58,83,80,40,73,48,39,52,50,48,36,51,52,30,20,51,50,6,38,51,35,33,53,48,25,46,73,75,40,65,76,52,97,93,41,46,50,73,47,26,57,55,21,19,47,58,35,4,64,68,54,26,25,60,42,0,27,54,15,12,36,59,30,16,46,60,59,14,59,76,66,70,33,61,65,40,18,50,31,38,18,40,24,10,29,34,17,3,45,40,31,54,58,44,45,72,37,77,65,30,22,89,90,32,91,48,25,69,55,40,43,46,51,14,44,56,61,14,36,50,62,22,52,57,46,46,55,51,50,45,53,73,75,63,56,55,68,70,58,51,52,53,54,50,56,49,51,54,53,43,47,52,52,49,24,54,51,46,42,53,53,62,65,35,64,73,52,39,54,53,46,35,74,45,59,45,95,67,73,78,76,55,75,64,51,56,53,47,45,51,49,51,45,54,48,51,46,53,51,47,49,54,55,42,66,75,62,44,66,93,75,50,50,71,70,52,48,51,51,51,40,50,51,47,52,51,49,50,51,50,50,50,49,51,51,52,49,51,50,52,52,50,58,53,57,63,62,78,76,113

Sequence (256 aa):
MKETQDKVFHSKSIAFVAMMAAVGLSLSLFSTVTFPIGAGVSVDLSHVGTYIVALTGGPILGLCASSIVGIIPAFQYTNPMLIPGKAMTGVSVGFLSYALQRIPLFKKESKFHILMYPIAGICGYIPEFIFTVWNLNYIGLPSASILSIIIKAWIEIIIITVVMTVVLNLQVIKENIETLLGDEVHLHVQDYLLAGVVVSGSIIFMMALLMGTGFNETSPGALQSIFFGWLIGVAIFLAALVTGLLIKIHRDKDIG

Foldseek 3Di:
DDPPPQPLDDPLLVVLLVVLLVVLQVVQVVQVVPADPDDLDTQRSSCLSLLLCLLQSALLSSLSSQLSSQPVSCLSVLNLLSNLLSSQLSHQLRHQSVVQCPPPCQPPPHPCVLVSLQVSQLVSNVSSLVSQLVSCVVLPHDPVVNVVNSVSVNVSSNVSSVVVSVQCPPPVNVVVSCVRRNPDNDDDPVSSVVSVCLSVVLNVVLVVLCVVPVVNPDDSVNSVVSSVVSVVVSVVVVVVVVVVVVVVVVVVVVVD

Nearest PDB structures (foldseek):
  4tkr-assembly1_A  TM=6.462E-01  e=8.110E-03  Listeria monocytogenes
  4huq-assembly1_S  TM=6.912E-01  e=2.110E-02  Levilactobacillus brevis ATCC 367
  7b8p-assembly1_B  TM=2.545E-01  e=9.660E+00  Acinetobacter baumannii AYE